Protein AF-A0A068NLX9-F1 (afdb_monomer)

pLDDT: mean 89.83, std 16.65, range [28.5, 98.94]

Radius of gyration: 26.79 Å; Cα contacts (8 Å, |Δi|>4): 550; chains: 1; bounding box: 100×45×89 Å

InterPro domains:
  IPR007391 Vancomycin resistance VanW [PF04294] (43-170)
  IPR052913 Glycopeptide antibiotic resistance protein [PTHR35788] (27-233)

Structure (mmCIF, N/CA/C/O backbone):
data_AF-A0A068NLX9-F1
#
_entry.id   AF-A0A068NLX9-F1
#
loop_
_atom_site.group_PDB
_atom_site.id
_atom_site.type_symbol
_atom_site.label_atom_id
_atom_site.label_alt_id
_atom_site.label_comp_id
_atom_site.label_asym_id
_atom_site.label_entity_id
_atom_site.label_seq_id
_atom_site.pdbx_PDB_ins_code
_atom_site.Cartn_x
_atom_site.Cartn_y
_atom_site.Cartn_z
_atom_site.occupancy
_atom_site.B_iso_or_equiv
_atom_site.auth_seq_id
_atom_site.auth_comp_id
_atom_site.auth_asym_id
_atom_site.auth_atom_id
_atom_site.pdbx_PDB_model_num
ATOM 1 N N . MET A 1 1 ? -71.057 26.278 57.361 1.00 37.16 1 MET A N 1
ATOM 2 C CA . MET A 1 1 ? -70.161 25.254 56.776 1.00 37.16 1 MET A CA 1
ATOM 3 C C . MET A 1 1 ? -70.442 25.156 55.283 1.00 37.16 1 MET A C 1
ATOM 5 O O . MET A 1 1 ? -71.610 25.040 54.942 1.00 37.16 1 MET A O 1
ATOM 9 N N . ARG A 1 2 ? -69.374 25.124 54.465 1.00 34.31 2 ARG A N 1
ATOM 10 C CA . ARG A 1 2 ? -69.321 24.900 52.998 1.00 34.31 2 ARG A CA 1
ATOM 11 C C . ARG A 1 2 ? -69.749 26.084 52.117 1.00 34.31 2 ARG A C 1
ATOM 13 O O . ARG A 1 2 ? -70.753 26.710 52.401 1.00 34.31 2 ARG A O 1
ATOM 20 N N . ALA A 1 3 ? -69.097 26.400 51.002 1.00 33.44 3 ALA A N 1
ATOM 21 C CA . ALA A 1 3 ? -67.754 26.134 50.475 1.00 33.44 3 ALA A CA 1
ATOM 22 C C . ALA A 1 3 ? -67.574 27.094 49.278 1.00 33.44 3 ALA A C 1
ATOM 24 O O . ALA A 1 3 ? -68.547 27.432 48.606 1.00 33.44 3 ALA A O 1
ATOM 25 N N . TRP A 1 4 ? -66.345 27.542 49.053 1.00 28.50 4 TRP A N 1
ATOM 26 C CA . TRP A 1 4 ? -65.932 28.511 48.039 1.00 28.50 4 TRP A CA 1
ATOM 27 C C . TRP A 1 4 ? -65.369 27.812 46.785 1.00 28.50 4 TRP A C 1
ATOM 29 O O . TRP A 1 4 ? -64.627 26.845 46.910 1.00 28.50 4 TRP A O 1
ATOM 39 N N . SER A 1 5 ? -65.670 28.415 45.630 1.00 34.69 5 SER A N 1
ATOM 40 C CA . SER A 1 5 ? -64.750 28.772 44.534 1.00 34.69 5 SER A CA 1
ATOM 41 C C . SER A 1 5 ? -64.192 27.760 43.514 1.00 34.69 5 SER A C 1
ATOM 43 O O . SER A 1 5 ? -63.615 26.730 43.836 1.00 34.69 5 SER A O 1
ATOM 45 N N . ALA A 1 6 ? -64.203 28.288 42.280 1.00 36.91 6 ALA A N 1
ATOM 46 C CA . ALA A 1 6 ? -63.152 28.293 41.256 1.00 36.91 6 ALA A CA 1
ATOM 47 C C . ALA A 1 6 ? -63.188 27.243 40.129 1.00 36.91 6 ALA A C 1
ATOM 49 O O . ALA A 1 6 ? -62.911 26.059 40.289 1.00 36.91 6 ALA A O 1
ATOM 50 N N . VAL A 1 7 ? -63.452 27.792 38.940 1.00 39.91 7 VAL A N 1
ATOM 51 C CA . VAL A 1 7 ? -63.219 27.253 37.599 1.00 39.91 7 VAL A CA 1
ATOM 52 C C . VAL A 1 7 ? -61.723 26.987 37.404 1.00 39.91 7 VAL A C 1
ATOM 54 O O . VAL A 1 7 ? -60.912 27.888 37.615 1.00 39.91 7 VAL A O 1
ATOM 57 N N . PHE A 1 8 ? -61.360 25.782 36.958 1.00 37.28 8 PHE A N 1
ATOM 58 C CA . PHE A 1 8 ? -60.000 25.452 36.525 1.00 37.28 8 PHE A CA 1
ATOM 59 C C . PHE A 1 8 ? -59.919 25.365 35.000 1.00 37.28 8 PHE A C 1
ATOM 61 O O . PHE A 1 8 ? -60.665 24.630 34.355 1.00 37.28 8 PHE A O 1
ATOM 68 N N . ALA A 1 9 ? -58.984 26.136 34.449 1.00 36.03 9 ALA A N 1
ATOM 69 C CA . ALA A 1 9 ? -58.575 26.120 33.057 1.00 36.03 9 ALA A CA 1
ATOM 70 C C . ALA A 1 9 ? -57.808 24.828 32.724 1.00 36.03 9 ALA A C 1
ATOM 72 O O . ALA A 1 9 ? -56.887 24.438 33.442 1.00 36.03 9 ALA A O 1
ATOM 73 N N . MET A 1 10 ? -58.155 24.196 31.602 1.00 34.84 10 MET A N 1
ATOM 74 C CA . MET A 1 10 ? -57.366 23.128 30.987 1.00 34.84 10 MET A CA 1
ATOM 75 C C . MET A 1 10 ? -56.320 23.758 30.058 1.00 34.84 10 MET A C 1
ATOM 77 O O . MET A 1 10 ? -56.644 24.219 28.967 1.00 34.84 10 MET A O 1
AT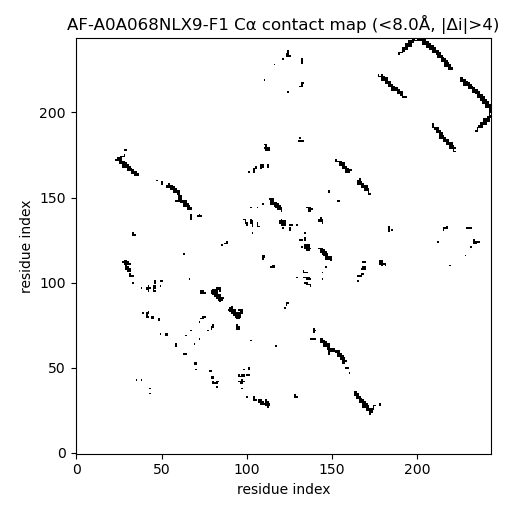OM 81 N N . LEU A 1 11 ? -55.060 23.772 30.492 1.00 36.12 11 LEU A N 1
ATOM 82 C CA . LEU A 1 11 ? -53.895 24.023 29.642 1.00 36.12 11 LEU A CA 1
ATOM 83 C C . LEU A 1 11 ? -53.212 22.680 29.376 1.00 36.12 11 LEU A C 1
ATOM 85 O O . LEU A 1 11 ? -52.588 22.099 30.261 1.00 36.12 11 LEU A O 1
ATOM 89 N N . ALA A 1 12 ? -53.353 22.178 28.151 1.00 39.62 12 ALA A N 1
ATOM 90 C CA . ALA A 1 12 ? -52.576 21.050 27.661 1.00 39.62 12 ALA A CA 1
ATOM 91 C C . ALA A 1 12 ? -51.158 21.534 27.322 1.00 39.62 12 ALA A C 1
ATOM 93 O O . ALA A 1 12 ? -50.962 22.272 26.358 1.00 39.62 12 ALA A O 1
ATOM 94 N N . VAL A 1 13 ? -50.164 21.118 28.109 1.00 39.50 13 VAL A N 1
ATOM 95 C CA . VAL A 1 13 ? -48.748 21.280 27.758 1.00 39.50 13 VAL A CA 1
ATOM 96 C C . VAL A 1 13 ? -48.305 20.013 27.033 1.00 39.50 13 VAL A C 1
ATOM 98 O O . VAL A 1 13 ? -48.070 18.974 27.648 1.00 39.50 13 VAL A O 1
ATOM 101 N N . ALA A 1 14 ? -48.210 20.092 25.707 1.00 43.22 14 ALA A N 1
ATOM 102 C CA . ALA A 1 14 ? -47.577 19.067 24.890 1.00 43.22 14 ALA A CA 1
ATOM 103 C C . ALA A 1 14 ? -46.052 19.145 25.079 1.00 43.22 14 ALA A C 1
ATOM 105 O O . ALA A 1 14 ? -45.369 19.956 24.456 1.00 43.22 14 ALA A O 1
ATOM 106 N N . GLY A 1 15 ? -45.512 18.305 25.962 1.00 40.50 15 GLY A N 1
ATOM 107 C CA . GLY A 1 15 ? -44.073 18.095 26.125 1.00 40.50 15 GLY A CA 1
ATOM 108 C C . GLY A 1 15 ? -43.497 17.248 24.989 1.00 40.50 15 GLY A C 1
ATOM 109 O O . GLY A 1 15 ? -43.176 16.082 25.185 1.00 40.50 15 GLY A O 1
ATOM 110 N N . GLY A 1 16 ? -43.385 17.822 23.791 1.00 41.78 16 GLY A N 1
ATOM 111 C CA . GLY A 1 16 ? -42.681 17.224 22.655 1.00 41.78 16 GLY A CA 1
ATOM 112 C C . GLY A 1 16 ? -41.177 17.474 22.749 1.00 41.78 16 GLY A C 1
ATOM 113 O O . GLY A 1 16 ? -40.648 18.342 22.062 1.00 41.78 16 GLY A O 1
ATOM 114 N N . GLY A 1 17 ? -40.482 16.737 23.615 1.00 38.59 17 GLY A N 1
ATOM 115 C CA . GLY A 1 17 ? -39.022 16.720 23.630 1.00 38.59 17 GLY A CA 1
ATOM 116 C C . GLY A 1 17 ? -38.496 15.956 22.417 1.00 38.59 17 GLY A C 1
ATOM 117 O O . GLY A 1 17 ? -38.408 14.732 22.453 1.00 38.59 17 GLY A O 1
ATOM 118 N N . LEU A 1 18 ? -38.146 16.663 21.341 1.00 46.84 18 LEU A N 1
ATOM 119 C CA . LEU A 1 18 ? -37.299 16.113 20.285 1.00 46.84 18 LEU A CA 1
ATOM 120 C C . LEU A 1 18 ? -35.955 15.749 20.921 1.00 46.84 18 LEU A C 1
ATOM 122 O O . LEU A 1 18 ? -35.154 16.625 21.245 1.00 46.84 18 LEU A O 1
ATOM 126 N N . ALA A 1 19 ? -35.719 14.454 21.127 1.00 48.34 19 ALA A N 1
ATOM 127 C CA . ALA A 1 19 ? -34.393 13.947 21.426 1.00 48.34 19 ALA A CA 1
ATOM 128 C C . ALA A 1 19 ? -33.494 14.292 20.233 1.00 48.34 19 ALA A C 1
ATOM 130 O O . ALA A 1 19 ? -33.519 13.630 19.197 1.00 48.34 19 ALA A O 1
ATOM 131 N N . ILE A 1 20 ? -32.727 15.373 20.362 1.00 52.44 20 ILE A N 1
ATOM 132 C CA . ILE A 1 20 ? -31.626 15.671 19.457 1.00 52.44 20 ILE A CA 1
ATOM 133 C C . ILE A 1 20 ? -30.589 14.586 19.738 1.00 52.44 20 ILE A C 1
ATOM 135 O O . ILE A 1 20 ? -29.789 14.701 20.666 1.00 52.44 20 ILE A O 1
ATOM 139 N N . CYS A 1 21 ? -30.639 13.487 18.985 1.00 51.25 21 CYS A N 1
ATOM 140 C CA . CYS A 1 21 ? -29.542 12.535 18.936 1.00 51.25 21 CYS A CA 1
ATOM 141 C C . CYS A 1 21 ? -28.327 13.300 18.412 1.00 51.25 21 CYS A C 1
ATOM 143 O O . CYS A 1 21 ? -28.203 13.538 17.211 1.00 51.25 21 CYS A O 1
ATOM 145 N N . ALA A 1 22 ? -27.464 13.751 19.323 1.00 55.31 22 ALA A N 1
ATOM 146 C CA . ALA A 1 22 ? -26.188 14.336 18.965 1.00 55.31 22 ALA A CA 1
ATOM 147 C C . ALA A 1 22 ? -25.449 13.314 18.097 1.00 55.31 22 ALA A C 1
ATOM 149 O O . ALA A 1 22 ? -25.141 12.215 18.559 1.00 55.31 22 ALA A O 1
ATOM 150 N N . VAL A 1 23 ? -25.218 13.655 16.827 1.00 56.91 23 VAL A N 1
ATOM 151 C CA . VAL A 1 23 ? -24.409 12.822 15.938 1.00 56.91 23 VAL A CA 1
ATOM 152 C C . VAL A 1 23 ? -23.037 12.706 16.606 1.00 56.91 23 VAL A C 1
ATOM 154 O O . VAL A 1 23 ? -22.409 13.744 16.849 1.00 56.91 23 VAL A O 1
ATOM 157 N N . PRO A 1 24 ? -22.582 11.499 16.987 1.00 59.19 24 PRO A N 1
ATOM 158 C CA . PRO A 1 24 ? -21.299 11.359 17.652 1.00 59.19 24 PRO A CA 1
ATOM 159 C C . PRO A 1 24 ? -20.214 11.929 16.740 1.00 59.19 24 PRO A C 1
ATOM 161 O O . PRO A 1 24 ? -20.179 11.659 15.539 1.00 59.19 24 PRO A O 1
ATOM 164 N N . ARG A 1 25 ? -19.351 12.773 17.310 1.00 75.25 25 ARG A N 1
ATOM 165 C CA . ARG A 1 25 ? -18.267 13.420 16.574 1.00 75.25 25 ARG A CA 1
ATOM 166 C C . ARG A 1 25 ? -17.272 12.351 16.129 1.00 75.25 25 ARG A C 1
ATOM 168 O O . ARG A 1 25 ? -16.470 11.880 16.926 1.00 75.25 25 ARG A O 1
ATOM 175 N N . GLU A 1 26 ? -17.331 11.982 14.858 1.00 88.00 26 GLU A N 1
ATOM 176 C CA . GLU A 1 26 ? -16.376 11.057 14.260 1.00 88.00 26 GLU A CA 1
ATOM 177 C C . GLU A 1 26 ? -14.950 11.636 14.275 1.00 88.00 26 GLU A C 1
ATOM 179 O O . GLU A 1 26 ? -14.728 12.836 14.081 1.00 88.00 26 GLU A O 1
ATOM 184 N N . ALA A 1 27 ? -13.966 10.766 14.489 1.00 93.56 27 ALA A N 1
ATOM 185 C CA . ALA A 1 27 ? -12.551 11.096 14.527 1.00 93.56 27 ALA A CA 1
ATOM 186 C C . ALA A 1 27 ? -11.750 10.208 13.570 1.00 93.56 27 ALA A C 1
ATOM 188 O O . ALA A 1 27 ? -11.947 8.996 13.493 1.00 93.56 27 ALA A O 1
ATOM 189 N N . THR A 1 28 ? -10.785 10.810 12.874 1.00 96.06 28 THR A N 1
ATOM 190 C CA . THR A 1 28 ? -9.817 10.066 12.061 1.00 96.06 28 THR A CA 1
ATOM 191 C C . THR A 1 28 ? -8.755 9.434 12.962 1.00 96.06 28 THR A C 1
ATOM 193 O O . THR A 1 28 ? -7.979 10.148 13.616 1.00 96.06 28 THR A O 1
ATOM 196 N N . LEU A 1 29 ? -8.678 8.103 12.949 1.00 96.88 29 LEU A N 1
ATOM 197 C CA . LEU A 1 29 ? -7.634 7.329 13.621 1.00 96.88 29 LEU A CA 1
ATOM 198 C C . LEU A 1 29 ? -6.295 7.475 12.891 1.00 96.88 29 LEU A C 1
ATOM 200 O O . LEU A 1 29 ? -5.295 7.845 13.500 1.00 96.88 29 LEU A O 1
ATOM 204 N N . GLY A 1 30 ? -6.308 7.277 11.573 1.00 97.00 30 GLY A N 1
ATOM 205 C CA . GLY A 1 30 ? -5.149 7.407 10.696 1.00 97.00 30 GLY A CA 1
ATOM 206 C C . GLY A 1 30 ? -5.573 7.580 9.243 1.00 97.00 30 GLY A C 1
ATOM 207 O O . GLY A 1 30 ? -6.661 7.154 8.851 1.00 97.00 30 GLY A O 1
ATOM 208 N N . ALA A 1 31 ? -4.727 8.234 8.453 1.00 97.81 31 ALA A N 1
ATOM 209 C CA . ALA A 1 31 ? -4.968 8.497 7.041 1.00 97.81 31 ALA A CA 1
ATOM 210 C C . ALA A 1 31 ? -3.663 8.419 6.252 1.00 97.81 31 ALA A C 1
ATOM 212 O O . ALA A 1 31 ? -2.593 8.713 6.785 1.00 97.81 31 ALA A O 1
ATOM 213 N N . TYR A 1 32 ? -3.750 8.040 4.982 1.00 98.56 32 TYR A N 1
ATOM 214 C CA . TYR A 1 32 ? -2.603 8.020 4.085 1.00 98.56 32 TYR A CA 1
ATOM 215 C C . TYR A 1 32 ? -3.004 8.361 2.653 1.00 98.56 32 TYR A C 1
ATOM 217 O O . TYR A 1 32 ? -4.135 8.108 2.238 1.00 98.56 32 TYR A O 1
ATOM 225 N N . SER A 1 33 ? -2.056 8.925 1.905 1.00 98.38 33 SER A N 1
ATOM 226 C CA . SER A 1 33 ? -2.238 9.349 0.519 1.00 98.38 33 SER A CA 1
ATOM 227 C C . SER A 1 33 ? -1.095 8.832 -0.346 1.00 98.38 33 SER A C 1
ATOM 229 O O . SER A 1 33 ? 0.065 8.883 0.066 1.00 98.38 33 SER A O 1
ATOM 231 N N . THR A 1 34 ? -1.403 8.357 -1.552 1.00 98.31 34 THR A N 1
ATOM 232 C CA . THR A 1 34 ? -0.397 8.063 -2.583 1.00 98.31 34 THR A CA 1
ATOM 233 C C . THR A 1 34 ? -0.687 8.827 -3.871 1.00 98.31 34 THR A C 1
ATOM 235 O O . THR A 1 34 ? -1.837 9.098 -4.222 1.00 98.31 34 THR A O 1
ATOM 238 N N . SER A 1 35 ? 0.375 9.176 -4.603 1.00 97.56 35 SER A N 1
ATOM 239 C CA . SER A 1 35 ? 0.250 9.866 -5.888 1.00 97.56 35 SER A CA 1
ATOM 240 C C . SER A 1 35 ? -0.078 8.894 -7.020 1.00 97.56 35 SER A C 1
ATOM 242 O O . SER A 1 35 ? 0.601 7.888 -7.225 1.00 97.56 35 SER A O 1
ATOM 244 N N . LEU A 1 36 ? -1.094 9.239 -7.800 1.00 96.81 36 LEU A N 1
ATOM 245 C CA . LEU A 1 36 ? -1.474 8.606 -9.055 1.00 96.81 36 LEU A CA 1
ATOM 246 C C . LEU A 1 36 ? -0.938 9.365 -10.281 1.00 96.81 36 LEU A C 1
ATOM 248 O O . LEU A 1 36 ? -1.313 9.009 -11.393 1.00 96.81 36 LEU A O 1
ATOM 252 N N . ALA A 1 37 ? -0.103 10.403 -10.116 1.00 95.12 37 ALA A N 1
ATOM 253 C CA . ALA A 1 37 ? 0.362 11.269 -11.212 1.00 95.12 37 ALA A CA 1
ATOM 254 C C . ALA A 1 37 ? 0.882 10.461 -12.417 1.00 95.12 37 ALA A C 1
ATOM 256 O O . ALA A 1 37 ? 0.323 10.569 -13.505 1.00 95.12 37 ALA A O 1
ATOM 257 N N . GLU A 1 38 ? 1.808 9.536 -12.156 1.00 92.19 38 GLU A N 1
ATOM 258 C CA . GLU A 1 38 ? 2.459 8.652 -13.136 1.00 92.19 38 GLU A CA 1
ATOM 259 C C . GLU A 1 38 ? 1.642 7.394 -13.493 1.00 92.19 38 GLU A C 1
ATOM 261 O O . GLU A 1 38 ? 2.199 6.365 -13.880 1.00 92.19 38 GLU A O 1
ATOM 266 N N . ARG A 1 39 ? 0.327 7.392 -13.248 1.00 94.56 39 ARG A N 1
ATOM 267 C CA . ARG A 1 39 ? -0.547 6.244 -13.531 1.00 94.56 39 ARG A CA 1
ATOM 268 C C . ARG A 1 39 ? -1.338 6.471 -14.807 1.00 94.56 39 ARG A C 1
ATOM 270 O O . ARG A 1 39 ? -1.925 7.539 -14.990 1.00 94.56 39 ARG A O 1
ATOM 277 N N . SER A 1 40 ? -1.418 5.431 -15.635 1.00 95.75 40 SER A N 1
ATOM 278 C CA . SER A 1 40 ? -2.256 5.434 -16.835 1.00 95.75 40 SER A CA 1
ATOM 279 C C . SER A 1 40 ? -3.743 5.550 -16.488 1.00 95.75 40 SER A C 1
ATOM 281 O O . SER A 1 40 ? -4.168 5.255 -15.367 1.00 95.75 40 SER A O 1
ATOM 283 N N .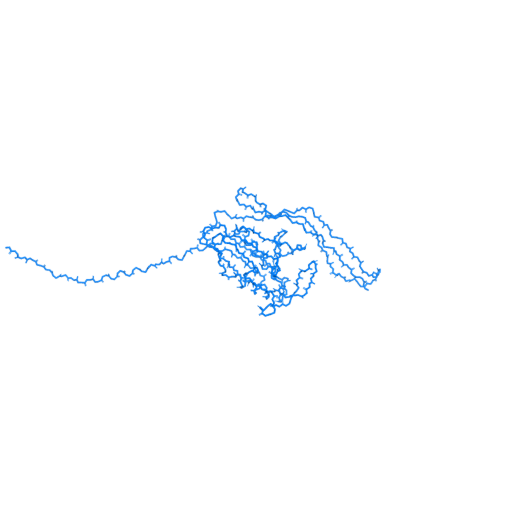 THR A 1 41 ? -4.567 5.915 -17.471 1.00 96.75 41 THR A N 1
ATOM 284 C CA . THR A 1 41 ? -6.028 5.980 -17.311 1.00 96.75 41 THR A CA 1
ATOM 285 C C . THR A 1 41 ? -6.613 4.653 -16.826 1.00 96.75 41 THR A C 1
ATOM 287 O O . THR A 1 41 ? -7.465 4.649 -15.939 1.00 96.75 41 THR A O 1
ATOM 290 N N . SER A 1 42 ? -6.129 3.517 -17.342 1.00 97.81 42 SER A N 1
ATOM 291 C CA . SER A 1 42 ? -6.566 2.191 -16.885 1.00 97.81 42 SER A CA 1
ATOM 292 C C . SER A 1 42 ? -6.147 1.907 -15.442 1.00 97.81 42 SER A C 1
ATOM 294 O O . SER A 1 42 ? -6.957 1.395 -14.674 1.00 97.81 42 SER A O 1
ATOM 296 N N . GLN A 1 43 ? -4.932 2.295 -15.034 1.00 97.12 43 GLN A N 1
ATOM 297 C CA . GLN A 1 43 ? -4.485 2.123 -13.647 1.00 97.12 43 GLN A CA 1
ATOM 298 C C . GLN A 1 43 ? -5.309 2.957 -12.667 1.00 97.12 43 GLN A C 1
ATOM 300 O O . GLN A 1 43 ? -5.691 2.465 -11.607 1.00 97.12 43 GLN A O 1
ATOM 305 N N . ARG A 1 44 ? -5.622 4.203 -13.031 1.00 97.69 44 ARG A N 1
ATOM 306 C CA . ARG A 1 44 ? -6.475 5.089 -12.227 1.00 97.69 44 ARG A CA 1
ATOM 307 C C . ARG A 1 44 ? -7.904 4.562 -12.126 1.00 97.69 44 ARG A C 1
ATOM 309 O O . ARG A 1 44 ? -8.454 4.542 -11.031 1.00 97.69 44 ARG A O 1
ATOM 316 N N . HIS A 1 45 ? -8.472 4.081 -13.235 1.00 98.12 45 HIS A N 1
ATOM 317 C CA . HIS A 1 45 ? -9.788 3.430 -13.258 1.00 98.12 45 HIS A CA 1
ATOM 318 C C . HIS A 1 45 ? -9.835 2.224 -12.313 1.00 98.12 45 HIS A C 1
ATOM 320 O O . HIS A 1 45 ? -10.725 2.126 -11.475 1.00 98.12 45 HIS A O 1
ATOM 326 N N . ASN A 1 46 ? -8.841 1.338 -12.399 1.00 98.38 46 ASN A N 1
ATOM 327 C CA . ASN A 1 46 ? -8.756 0.154 -11.544 1.00 98.38 46 ASN A CA 1
ATOM 328 C C . ASN A 1 46 ? -8.586 0.517 -10.064 1.00 98.38 46 ASN A C 1
ATOM 330 O O . ASN A 1 46 ? -9.227 -0.090 -9.208 1.00 98.38 46 ASN A O 1
ATOM 334 N N . ALA A 1 47 ? -7.757 1.521 -9.761 1.00 98.12 47 ALA A N 1
ATOM 335 C CA . ALA A 1 47 ? -7.570 2.008 -8.400 1.00 98.12 47 ALA A CA 1
ATOM 336 C C . ALA A 1 47 ? -8.877 2.589 -7.830 1.00 98.12 47 ALA A C 1
ATOM 338 O O . ALA A 1 47 ? -9.288 2.193 -6.740 1.00 98.12 47 ALA A O 1
ATOM 339 N N . GLN A 1 48 ? -9.585 3.425 -8.601 1.00 98.38 48 GLN A N 1
ATOM 340 C CA . GLN A 1 48 ? -10.902 3.964 -8.238 1.00 98.38 48 GLN A CA 1
ATOM 341 C C . GLN A 1 48 ? -11.920 2.851 -7.975 1.00 98.38 48 GLN A C 1
ATOM 343 O O . GLN A 1 48 ? -12.651 2.907 -6.988 1.00 98.38 48 GLN A O 1
ATOM 348 N N . LEU A 1 49 ? -11.956 1.831 -8.836 1.00 98.44 49 LEU A N 1
ATOM 349 C CA . LEU A 1 49 ? -12.866 0.701 -8.689 1.00 98.44 49 LEU A CA 1
ATOM 350 C C . LEU A 1 49 ? -12.551 -0.122 -7.436 1.00 98.44 49 LEU A C 1
ATOM 352 O O . LEU A 1 49 ? -13.453 -0.421 -6.666 1.00 98.44 49 LEU A O 1
ATOM 356 N N . SER A 1 50 ? -11.281 -0.446 -7.173 1.00 98.44 50 SER A N 1
ATOM 357 C CA . SER A 1 50 ? -10.922 -1.124 -5.919 1.00 98.44 50 SER A CA 1
ATOM 358 C C . SER A 1 50 ? -11.222 -0.268 -4.689 1.00 98.44 50 SER A C 1
ATOM 360 O O . SER A 1 50 ? -11.680 -0.797 -3.683 1.00 98.44 50 SER A O 1
ATOM 362 N N . LEU A 1 51 ? -11.016 1.051 -4.767 1.00 98.69 51 LEU A N 1
ATOM 363 C CA . LEU A 1 51 ? -11.302 1.965 -3.669 1.00 98.69 51 LEU A CA 1
ATOM 364 C C . LEU A 1 51 ? -12.800 1.996 -3.359 1.00 98.69 51 LEU A C 1
ATOM 366 O O . LEU A 1 51 ? -13.170 1.913 -2.192 1.00 98.69 51 LEU A O 1
ATOM 370 N N . SER A 1 52 ? -13.666 2.056 -4.375 1.00 98.44 52 SER A N 1
ATOM 371 C CA . SER A 1 52 ? -15.118 2.082 -4.159 1.00 98.44 52 SER A CA 1
ATOM 372 C C . SER A 1 52 ? -15.638 0.814 -3.479 1.00 98.44 52 SER A C 1
ATOM 374 O O . SER A 1 52 ? -16.616 0.882 -2.741 1.00 98.44 52 SER A O 1
ATOM 376 N N . ARG A 1 53 ? -14.958 -0.329 -3.656 1.00 98.31 53 ARG A N 1
ATOM 377 C CA . ARG A 1 53 ? -15.255 -1.558 -2.906 1.00 98.31 53 ARG A CA 1
ATOM 378 C C . ARG A 1 53 ? -14.824 -1.477 -1.440 1.00 98.31 53 ARG A C 1
ATOM 380 O O . ARG A 1 53 ? -15.400 -2.176 -0.620 1.00 98.31 53 ARG A O 1
ATOM 387 N N . LEU A 1 54 ? -13.846 -0.648 -1.081 1.00 98.56 54 LEU A N 1
ATOM 388 C CA . LEU A 1 54 ? -13.382 -0.490 0.305 1.00 98.56 54 LEU A CA 1
ATOM 389 C C . LEU A 1 54 ? -14.208 0.528 1.094 1.00 98.56 54 LEU A C 1
ATOM 391 O O . LEU A 1 54 ? -14.470 0.313 2.275 1.00 98.56 54 LEU A O 1
ATOM 395 N N . VAL A 1 55 ? -14.592 1.635 0.455 1.00 98.19 55 VAL A N 1
ATOM 396 C CA . VAL A 1 55 ? -15.288 2.751 1.109 1.00 98.19 55 VAL A CA 1
ATOM 397 C C . VAL A 1 55 ? -16.588 2.278 1.762 1.00 98.19 55 VAL A C 1
ATOM 399 O O . VAL A 1 55 ? -17.352 1.501 1.189 1.00 98.19 55 VAL A O 1
ATOM 402 N N . GLY A 1 56 ? -16.819 2.735 2.992 1.00 97.75 56 GLY A N 1
ATOM 403 C CA . GLY A 1 56 ? -17.987 2.382 3.796 1.00 97.75 56 GLY A CA 1
ATOM 404 C C . GLY A 1 56 ? -17.884 1.026 4.492 1.00 97.75 56 GLY A C 1
ATOM 405 O O . GLY A 1 56 ? -18.798 0.667 5.223 1.00 97.75 56 GLY A O 1
ATOM 406 N N . ALA A 1 57 ? -16.795 0.272 4.305 1.00 98.19 57 ALA A N 1
ATOM 407 C CA . ALA A 1 57 ? -16.585 -0.956 5.059 1.00 98.19 57 ALA A CA 1
ATOM 408 C C . ALA A 1 57 ? -16.428 -0.647 6.552 1.00 98.19 57 ALA A C 1
ATOM 410 O O . ALA A 1 57 ? -15.558 0.136 6.935 1.00 98.19 57 ALA A O 1
ATOM 411 N N . GLU A 1 58 ? -17.236 -1.299 7.380 1.00 97.75 58 GLU A N 1
ATOM 412 C CA . GLU A 1 58 ? -17.082 -1.300 8.831 1.00 97.75 58 GLU A CA 1
ATOM 413 C C . GLU A 1 58 ? -16.334 -2.553 9.275 1.00 97.75 58 GLU A C 1
ATOM 415 O O . GLU A 1 58 ? -16.592 -3.660 8.802 1.00 97.75 58 GLU A O 1
ATOM 420 N N . ILE A 1 59 ? -15.393 -2.371 10.194 1.00 98.56 59 ILE A N 1
ATOM 421 C CA . ILE A 1 59 ? -14.605 -3.442 10.788 1.00 98.56 59 ILE A CA 1
ATOM 422 C C . ILE A 1 59 ? -15.030 -3.543 12.252 1.00 98.56 59 ILE A C 1
ATOM 424 O O . ILE A 1 59 ? -14.654 -2.674 13.048 1.00 98.56 59 ILE A O 1
ATOM 428 N N . PRO A 1 60 ? -15.806 -4.573 12.630 1.00 98.38 60 PRO A N 1
ATOM 429 C CA . PRO A 1 60 ? -16.219 -4.772 14.012 1.00 98.38 60 PRO A CA 1
ATOM 430 C C . PRO A 1 60 ? -15.030 -4.905 14.967 1.00 98.38 60 PRO A C 1
ATOM 432 O O . PRO A 1 60 ? -13.913 -5.241 14.565 1.00 98.38 60 PRO A O 1
ATOM 435 N N . THR A 1 61 ? -15.278 -4.668 16.251 1.00 97.94 61 THR A N 1
ATOM 436 C CA . THR A 1 61 ? -14.298 -4.884 17.323 1.00 97.94 61 THR A CA 1
ATOM 437 C C . THR A 1 61 ? -13.707 -6.288 17.263 1.00 97.94 61 THR A C 1
ATOM 439 O O . THR A 1 61 ? -14.435 -7.276 17.214 1.00 97.94 61 THR A O 1
ATOM 442 N N . GLY A 1 62 ? -12.376 -6.380 17.248 1.00 98.12 62 GLY A N 1
ATOM 443 C CA . GLY A 1 62 ? -11.653 -7.651 17.209 1.00 98.12 62 GLY A CA 1
ATOM 444 C C . GLY A 1 62 ? -11.707 -8.393 15.868 1.00 98.12 62 GLY A C 1
ATOM 445 O O . GLY A 1 62 ? -11.025 -9.407 15.725 1.00 98.12 62 GLY A O 1
ATOM 446 N N . ALA A 1 63 ? -12.458 -7.906 14.874 1.00 98.69 63 ALA A N 1
ATOM 447 C CA . ALA A 1 63 ? -12.591 -8.562 13.578 1.00 98.69 63 ALA A CA 1
ATOM 448 C C . ALA A 1 63 ? -11.398 -8.279 12.658 1.00 98.69 63 ALA A C 1
ATOM 450 O O . ALA A 1 63 ? -10.821 -7.186 12.656 1.00 98.69 63 ALA A O 1
ATOM 451 N N . THR A 1 64 ? -11.047 -9.275 11.844 1.00 98.69 64 THR A N 1
ATOM 452 C CA . THR A 1 64 ? -10.012 -9.162 10.812 1.00 98.69 64 THR A CA 1
ATOM 453 C C . THR A 1 64 ? -10.637 -8.775 9.482 1.00 98.69 64 THR A C 1
ATOM 455 O O . THR A 1 64 ? -11.484 -9.488 8.953 1.00 98.69 64 THR A O 1
ATOM 458 N N . PHE A 1 65 ? -10.173 -7.663 8.925 1.00 98.81 65 PHE A N 1
ATOM 459 C CA . PHE A 1 65 ? -10.451 -7.249 7.561 1.00 98.81 65 PHE A CA 1
ATOM 460 C C . PHE A 1 65 ? -9.534 -7.998 6.583 1.00 98.81 65 PHE A C 1
ATOM 462 O O . PHE A 1 65 ? -8.351 -8.188 6.870 1.00 98.81 65 PHE A O 1
ATOM 469 N N . SER A 1 66 ? -10.069 -8.387 5.425 1.00 98.75 66 SER A N 1
ATOM 470 C CA . SER A 1 66 ? -9.323 -8.945 4.292 1.00 98.75 66 SER A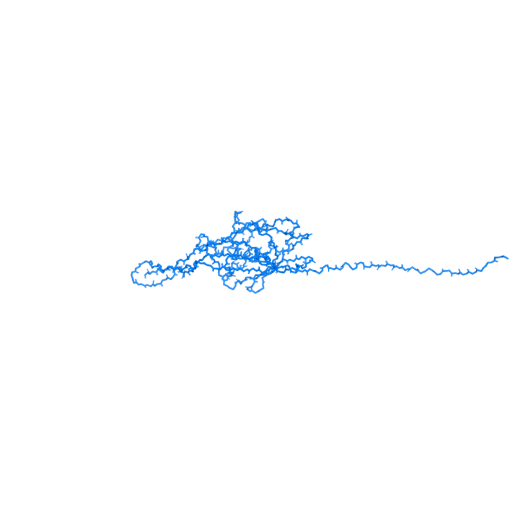 CA 1
ATOM 471 C C . SER A 1 66 ? -9.585 -8.099 3.051 1.00 98.75 66 SER A C 1
ATOM 473 O O . SER A 1 66 ? -10.738 -7.873 2.671 1.00 98.75 66 SER A O 1
ATOM 475 N N . PHE A 1 67 ? -8.511 -7.632 2.412 1.00 98.75 67 PHE A N 1
ATOM 476 C CA . PHE A 1 67 ? -8.612 -6.854 1.183 1.00 98.75 67 PHE A CA 1
ATOM 477 C C . PHE A 1 67 ? -9.224 -7.691 0.060 1.00 98.75 67 PHE A C 1
ATOM 479 O O . PHE A 1 67 ? -10.177 -7.246 -0.577 1.00 98.75 67 PHE A O 1
ATOM 486 N N . ASN A 1 68 ? -8.733 -8.914 -0.150 1.00 97.94 68 ASN A N 1
ATOM 487 C CA . ASN A 1 68 ? -9.223 -9.791 -1.212 1.00 97.94 68 ASN A CA 1
ATOM 488 C C . ASN A 1 68 ? -10.692 -10.183 -1.013 1.00 97.94 68 ASN A C 1
ATOM 490 O O . ASN A 1 68 ? -11.445 -10.172 -1.985 1.00 97.94 68 ASN A O 1
ATOM 494 N N . GLN A 1 69 ? -11.129 -10.468 0.220 1.00 97.56 69 GLN A N 1
ATOM 495 C CA . GLN A 1 69 ? -12.546 -10.749 0.494 1.00 97.56 69 GLN A CA 1
ATOM 496 C C . GLN A 1 69 ? -13.434 -9.533 0.220 1.00 97.56 69 GLN A C 1
ATOM 498 O O . GLN A 1 69 ? -14.549 -9.685 -0.275 1.00 97.56 69 GLN A O 1
ATOM 503 N N . ARG A 1 70 ? -12.953 -8.322 0.528 1.00 97.69 70 ARG A N 1
ATOM 504 C CA . ARG A 1 70 ? -13.735 -7.098 0.326 1.00 97.69 70 ARG A CA 1
ATOM 505 C C . ARG A 1 70 ? -13.787 -6.660 -1.138 1.00 97.69 70 ARG A C 1
ATOM 507 O O . ARG A 1 70 ? -14.831 -6.194 -1.590 1.00 97.69 70 ARG A O 1
ATOM 514 N N . VAL A 1 71 ? -12.668 -6.757 -1.855 1.00 97.69 71 VAL A N 1
ATOM 515 C CA . VAL A 1 71 ? -12.519 -6.241 -3.225 1.00 97.69 71 VAL A CA 1
ATOM 516 C C . VAL A 1 71 ? -12.938 -7.269 -4.279 1.00 97.69 71 VAL A C 1
ATOM 518 O O . VAL A 1 71 ? -13.567 -6.885 -5.264 1.00 97.69 71 VAL A O 1
ATOM 521 N N . GLY A 1 72 ? -12.660 -8.557 -4.062 1.00 96.12 72 GLY A N 1
ATOM 522 C CA . GLY A 1 72 ? -12.964 -9.636 -5.006 1.00 96.12 72 GLY A CA 1
ATOM 523 C C . GLY A 1 72 ? -11.929 -9.799 -6.126 1.00 96.12 72 GLY A C 1
ATOM 524 O O . GLY A 1 72 ? -10.797 -9.322 -6.027 1.00 96.12 72 GLY A O 1
ATOM 525 N N . THR A 1 73 ? -12.315 -10.507 -7.191 1.00 95.44 73 THR A N 1
ATOM 526 C CA . THR A 1 73 ? -11.463 -10.794 -8.356 1.00 95.44 73 THR A CA 1
ATOM 527 C C . THR A 1 73 ? -11.171 -9.545 -9.187 1.00 95.44 73 THR A C 1
ATOM 529 O O . THR A 1 73 ? -12.023 -8.675 -9.372 1.00 95.44 73 THR A O 1
ATOM 532 N N . PHE A 1 74 ? -9.973 -9.478 -9.772 1.00 94.06 74 PHE A N 1
ATOM 533 C CA . PHE A 1 74 ? -9.597 -8.402 -10.693 1.00 94.06 74 PHE A CA 1
ATOM 534 C C . PHE A 1 74 ? -9.825 -8.856 -12.135 1.00 94.06 74 PHE A C 1
ATOM 536 O O . PHE A 1 74 ? -8.891 -9.224 -12.836 1.00 94.06 74 PHE A O 1
ATOM 543 N N . SER A 1 75 ? -11.078 -8.897 -12.5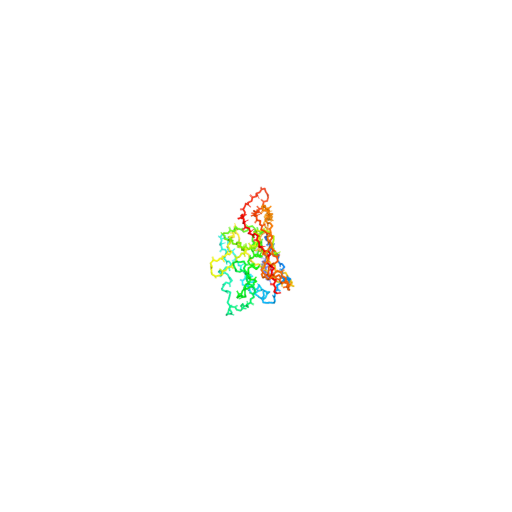75 1.00 94.56 75 SER A N 1
ATOM 544 C CA . SER A 1 75 ? -11.449 -9.442 -13.885 1.00 94.56 75 SER A CA 1
ATOM 545 C C . SER A 1 75 ? -12.297 -8.473 -14.708 1.00 94.56 75 SER A C 1
ATOM 547 O O . SER A 1 75 ? -12.825 -7.475 -14.204 1.00 94.56 75 SER A O 1
ATOM 549 N N . ARG A 1 76 ? -12.406 -8.748 -16.014 1.00 96.06 76 ARG A N 1
ATOM 550 C CA . ARG A 1 76 ? -13.161 -7.910 -16.959 1.00 96.06 76 ARG A CA 1
ATOM 551 C C . ARG A 1 76 ? -14.627 -7.753 -16.551 1.00 96.06 76 ARG A C 1
ATOM 553 O O . ARG A 1 76 ? -15.160 -6.653 -16.638 1.00 96.06 76 ARG A O 1
ATOM 560 N N . ASP A 1 77 ? -15.263 -8.839 -16.122 1.00 96.19 77 ASP A N 1
ATOM 561 C CA . ASP A 1 77 ? -16.659 -8.882 -15.667 1.00 96.19 77 ASP A CA 1
ATOM 562 C C . ASP A 1 77 ? -16.889 -8.046 -14.401 1.00 96.19 77 ASP A C 1
ATOM 564 O O . ASP A 1 77 ? -17.964 -7.480 -14.230 1.00 96.19 77 ASP A O 1
ATOM 568 N N . GLN A 1 78 ? -15.859 -7.870 -13.569 1.00 96.00 78 GLN A N 1
ATOM 569 C CA . GLN A 1 78 ? -15.903 -6.966 -12.418 1.00 96.00 78 GLN A CA 1
ATOM 570 C C . GLN A 1 78 ? -15.676 -5.492 -12.796 1.00 96.00 78 GLN A C 1
ATOM 572 O O . GLN A 1 78 ? -15.769 -4.620 -11.933 1.00 96.00 78 GLN A O 1
ATOM 577 N N . GLY A 1 79 ? -15.402 -5.195 -14.073 1.00 97.06 79 GLY A N 1
ATOM 578 C CA . GLY A 1 79 ? -15.201 -3.842 -14.596 1.00 97.06 79 GLY A CA 1
ATOM 579 C C . GLY A 1 79 ? -13.750 -3.358 -14.576 1.00 97.06 79 GLY A C 1
ATOM 580 O O . GLY A 1 79 ? -13.497 -2.187 -14.883 1.00 97.06 79 GLY A O 1
ATOM 581 N N . TYR A 1 80 ? -12.791 -4.225 -14.235 1.00 97.94 80 TYR A N 1
ATOM 582 C CA . TYR A 1 80 ? -11.369 -3.896 -14.321 1.00 97.94 80 TYR A CA 1
ATOM 583 C C . TYR A 1 80 ? -10.915 -3.792 -15.776 1.00 97.94 80 TYR A C 1
ATOM 585 O O . TYR A 1 80 ? -11.491 -4.393 -16.679 1.00 97.94 80 TYR A O 1
ATOM 593 N N . ARG A 1 81 ? -9.852 -3.022 -16.001 1.00 98.12 81 ARG A N 1
ATOM 594 C CA . ARG A 1 81 ? -9.171 -2.846 -17.288 1.00 98.12 81 ARG A CA 1
ATOM 595 C C . ARG A 1 81 ? -7.786 -3.470 -17.230 1.00 98.12 81 ARG A C 1
ATOM 597 O O . ARG A 1 81 ? -7.176 -3.512 -16.158 1.00 98.12 81 ARG A O 1
ATOM 604 N N . LYS A 1 82 ? -7.270 -3.905 -18.378 1.00 97.25 82 LYS A N 1
ATOM 605 C CA . LYS A 1 82 ? -5.858 -4.271 -18.472 1.00 97.25 82 LYS A CA 1
ATOM 606 C C . LYS A 1 82 ? -4.977 -3.039 -18.306 1.00 97.25 82 LYS A C 1
ATOM 608 O O . LYS A 1 82 ? -5.297 -1.959 -18.821 1.00 97.25 82 LYS A O 1
ATOM 613 N N . ALA A 1 83 ? -3.931 -3.191 -17.510 1.00 95.69 83 ALA A N 1
ATOM 614 C CA . ALA A 1 83 ? -2.888 -2.200 -17.343 1.00 95.69 83 ALA A CA 1
ATOM 615 C C . ALA A 1 83 ? -1.595 -2.873 -16.846 1.00 95.69 83 ALA A C 1
ATOM 617 O O . ALA A 1 83 ? -1.646 -4.006 -16.363 1.00 95.69 83 ALA A O 1
ATOM 618 N N . PRO A 1 84 ? -0.446 -2.170 -16.856 1.00 91.75 84 PRO A N 1
ATOM 619 C CA . PRO A 1 84 ? 0.797 -2.728 -16.339 1.00 91.75 84 PRO A CA 1
ATOM 620 C C . PRO A 1 84 ? 0.687 -3.178 -14.870 1.00 91.75 84 PRO A C 1
ATOM 622 O O . PRO A 1 84 ? 0.355 -2.377 -13.985 1.00 91.75 84 PRO A O 1
ATOM 625 N N . VAL A 1 85 ? 1.017 -4.447 -14.629 1.00 88.69 85 VAL A N 1
ATOM 626 C CA . VAL A 1 85 ? 1.131 -5.143 -13.341 1.00 88.69 85 VAL A CA 1
ATOM 627 C C . VAL A 1 85 ? 2.572 -5.620 -13.175 1.00 88.69 85 VAL A C 1
ATOM 629 O O . VAL A 1 85 ? 3.176 -6.136 -14.112 1.00 88.69 85 VAL A O 1
ATOM 632 N N . SER A 1 86 ? 3.133 -5.461 -11.975 1.00 84.00 86 SER A N 1
ATOM 633 C CA . SER A 1 86 ? 4.439 -6.036 -11.642 1.00 84.00 86 SER A CA 1
ATOM 634 C C . SER A 1 86 ? 4.272 -7.507 -11.265 1.00 84.00 86 SER A C 1
ATOM 636 O O . SER A 1 86 ? 3.745 -7.808 -10.196 1.00 84.00 86 SER A O 1
ATOM 638 N N . TYR A 1 87 ? 4.732 -8.412 -12.125 1.00 82.62 87 TYR A N 1
ATOM 639 C CA . TYR A 1 87 ? 4.730 -9.854 -11.899 1.00 82.62 87 TYR A CA 1
ATOM 640 C C . TYR A 1 87 ? 6.160 -10.385 -11.932 1.00 82.62 87 TYR A C 1
ATOM 642 O O . TYR A 1 87 ? 6.869 -10.235 -12.927 1.00 82.62 87 TYR A O 1
ATOM 650 N N . ASN A 1 88 ? 6.623 -10.959 -10.818 1.00 77.25 88 ASN A N 1
ATOM 651 C CA . ASN A 1 88 ? 7.997 -11.448 -10.658 1.00 77.25 88 ASN A CA 1
ATOM 652 C C . ASN A 1 88 ? 9.081 -10.449 -11.101 1.00 77.25 88 ASN A C 1
ATOM 654 O O . ASN A 1 88 ? 10.177 -10.842 -11.496 1.00 77.25 88 ASN A O 1
ATOM 658 N N . GLY A 1 89 ? 8.808 -9.149 -10.971 1.00 75.12 89 GLY A N 1
ATOM 659 C CA . GLY A 1 89 ? 9.750 -8.091 -11.317 1.00 75.12 89 GLY A CA 1
ATOM 660 C C . GLY A 1 89 ? 9.728 -7.639 -12.778 1.00 75.12 89 GLY A C 1
ATOM 661 O O . GLY A 1 89 ? 10.538 -6.797 -13.156 1.00 75.12 89 GLY A O 1
ATOM 662 N N . GLN A 1 90 ? 8.805 -8.160 -13.584 1.00 78.69 90 GLN A N 1
ATOM 663 C CA . GLN A 1 90 ? 8.521 -7.677 -14.931 1.00 78.69 90 GLN A CA 1
ATOM 664 C C . GLN A 1 90 ? 7.177 -6.953 -14.953 1.00 78.69 90 GLN A C 1
ATOM 666 O O . GLN A 1 90 ? 6.262 -7.312 -14.215 1.00 78.69 90 GLN A O 1
ATOM 671 N N . LEU A 1 91 ? 7.057 -5.935 -15.803 1.00 84.94 91 LEU A N 1
ATOM 672 C CA . LEU A 1 91 ? 5.768 -5.311 -16.076 1.00 84.94 91 LEU A CA 1
ATOM 673 C C . LEU A 1 91 ? 5.083 -6.075 -17.207 1.00 84.94 91 LEU A C 1
ATOM 675 O O . LEU A 1 91 ? 5.579 -6.084 -18.333 1.00 84.94 91 LEU A O 1
ATOM 679 N N . ILE A 1 92 ? 3.950 -6.693 -16.894 1.00 89.12 92 ILE A N 1
ATOM 680 C CA . ILE A 1 92 ? 3.070 -7.354 -17.859 1.00 89.12 92 ILE A CA 1
ATOM 681 C C . ILE A 1 92 ? 1.722 -6.639 -17.884 1.00 89.12 92 ILE A C 1
ATOM 683 O O . ILE A 1 92 ? 1.322 -6.042 -16.888 1.00 89.12 92 ILE A O 1
ATOM 687 N N . ASP A 1 93 ? 1.032 -6.662 -19.020 1.00 93.00 93 ASP A N 1
ATOM 688 C CA . ASP A 1 93 ? -0.307 -6.084 -19.118 1.00 93.00 93 ASP A CA 1
ATOM 689 C C . ASP A 1 93 ? -1.349 -7.109 -18.658 1.00 93.00 93 ASP A C 1
ATOM 691 O O . ASP A 1 93 ? -1.534 -8.144 -19.302 1.00 93.00 93 ASP A O 1
ATOM 695 N N . ASP A 1 94 ? -2.011 -6.831 -17.536 1.00 93.75 94 ASP A N 1
ATOM 696 C CA . ASP A 1 94 ? -2.993 -7.737 -16.941 1.00 93.75 94 ASP A CA 1
ATOM 697 C C . ASP A 1 94 ? -4.130 -6.962 -16.254 1.00 93.75 94 ASP A C 1
ATOM 699 O O . ASP A 1 94 ? -4.067 -5.743 -16.048 1.00 93.75 94 ASP A O 1
ATOM 703 N N . TRP A 1 95 ? -5.222 -7.652 -15.944 1.00 95.44 95 TRP A N 1
ATOM 704 C CA . TRP A 1 95 ? -6.386 -7.066 -15.295 1.00 95.44 95 TRP A CA 1
ATOM 705 C C . TRP A 1 95 ? -6.052 -6.596 -13.877 1.00 95.44 95 TRP A C 1
ATOM 707 O O . TRP A 1 95 ? -5.374 -7.269 -13.108 1.00 95.44 95 TRP A O 1
ATOM 717 N N . GLY A 1 96 ? -6.542 -5.409 -13.517 1.00 93.50 96 GLY A N 1
ATOM 718 C CA . GLY A 1 96 ? -6.349 -4.879 -12.167 1.00 93.50 96 GLY A CA 1
ATOM 719 C C . GLY A 1 96 ? -5.004 -4.196 -11.925 1.00 93.50 96 GLY A C 1
ATOM 720 O O . GLY A 1 96 ? -4.718 -3.823 -10.787 1.00 93.50 96 GLY A O 1
ATOM 721 N N . GLY A 1 97 ? -4.190 -3.938 -12.957 1.00 93.50 97 GLY A N 1
ATOM 722 C CA . GLY A 1 97 ? -3.034 -3.046 -12.811 1.00 93.50 97 GLY A CA 1
ATOM 723 C C . GLY A 1 97 ? -3.452 -1.724 -12.166 1.00 93.50 97 GLY A C 1
ATOM 724 O O . GLY A 1 97 ? -4.345 -1.054 -12.673 1.00 93.50 97 GLY A O 1
ATOM 725 N N . GLY A 1 98 ? -2.857 -1.384 -11.018 1.00 94.00 98 GLY A N 1
ATOM 726 C CA . GLY A 1 98 ? -3.262 -0.262 -10.156 1.00 94.00 98 GLY A CA 1
ATOM 727 C C . GLY A 1 98 ? -3.857 -0.667 -8.798 1.00 94.00 98 GLY A C 1
ATOM 728 O O . GLY A 1 98 ? -3.736 0.100 -7.848 1.00 94.00 98 GLY A O 1
ATOM 729 N N . VAL A 1 99 ? -4.404 -1.881 -8.651 1.00 97.44 99 VAL A N 1
ATOM 730 C CA . VAL A 1 99 ? -5.044 -2.340 -7.398 1.00 97.44 99 VAL A CA 1
ATOM 731 C C . VAL A 1 99 ? -4.056 -2.428 -6.227 1.00 97.44 99 VAL A C 1
ATOM 733 O O . VAL A 1 99 ? -4.390 -2.000 -5.122 1.00 97.44 99 VAL A O 1
ATOM 736 N N . CYS A 1 100 ? -2.811 -2.864 -6.460 1.00 96.69 100 CYS A N 1
ATOM 737 C CA . CYS A 1 100 ? -1.782 -2.908 -5.408 1.00 96.69 100 CYS A CA 1
ATOM 738 C C . CYS A 1 100 ? -1.452 -1.529 -4.804 1.00 96.69 100 CYS A C 1
ATOM 740 O O . CYS A 1 100 ? -0.944 -1.429 -3.686 1.00 96.69 100 CYS A O 1
ATOM 742 N N . GLN A 1 101 ? -1.712 -0.439 -5.532 1.00 97.56 101 GLN A N 1
ATOM 743 C CA . GLN A 1 101 ? -1.527 0.904 -4.986 1.00 97.56 101 GLN A CA 1
ATOM 744 C C . GLN A 1 101 ? -2.645 1.260 -3.995 1.00 97.56 101 GLN A C 1
ATOM 746 O O . GLN A 1 101 ? -2.385 1.911 -2.979 1.00 97.56 101 GLN A O 1
ATOM 751 N N . THR A 1 102 ? -3.866 0.779 -4.235 1.00 98.38 102 THR A N 1
ATOM 752 C CA . THR A 1 102 ? -4.982 0.895 -3.292 1.00 98.38 102 THR A CA 1
ATOM 753 C C . THR A 1 102 ? -4.707 0.100 -2.018 1.00 98.38 102 THR A C 1
ATOM 755 O O . THR A 1 102 ? -4.818 0.665 -0.932 1.00 98.38 102 THR A O 1
ATOM 758 N N . SER A 1 103 ? -4.268 -1.164 -2.120 1.00 98.69 103 SER A N 1
ATOM 759 C CA . SER A 1 103 ? -3.883 -1.968 -0.943 1.00 98.69 103 SER A CA 1
ATOM 760 C C . SER A 1 103 ? -2.713 -1.337 -0.190 1.00 98.69 103 SER A C 1
ATOM 762 O O . SER A 1 103 ? -2.750 -1.247 1.032 1.00 98.69 103 SER A O 1
ATOM 764 N N . THR A 1 104 ? -1.715 -0.803 -0.898 1.00 98.75 104 THR A N 1
ATOM 765 C CA . THR A 1 104 ? -0.602 -0.065 -0.281 1.00 98.75 104 THR A CA 1
ATOM 766 C C . THR A 1 104 ? -1.086 1.173 0.476 1.00 98.75 104 THR A C 1
ATOM 768 O O . THR A 1 104 ? -0.639 1.434 1.593 1.00 98.75 104 THR A O 1
ATOM 771 N N . THR A 1 105 ? -2.018 1.942 -0.089 1.00 98.81 105 THR A N 1
ATOM 772 C CA . THR A 1 105 ? -2.553 3.130 0.593 1.00 98.81 105 THR A CA 1
ATOM 773 C C . THR A 1 105 ? -3.371 2.728 1.822 1.00 98.81 105 THR A C 1
ATOM 775 O O . THR A 1 105 ? -3.195 3.317 2.888 1.00 98.81 105 THR A O 1
ATOM 778 N N . LEU A 1 106 ? -4.188 1.674 1.707 1.00 98.94 106 LEU A N 1
ATOM 779 C CA . LEU A 1 106 ? -4.969 1.124 2.814 1.00 98.94 106 LEU A CA 1
ATOM 780 C C . LEU A 1 106 ? -4.064 0.623 3.944 1.00 98.94 106 LEU A C 1
ATOM 782 O O . LEU A 1 106 ? -4.307 0.951 5.099 1.00 98.94 106 LEU A O 1
ATOM 786 N N . TYR A 1 107 ? -3.007 -0.122 3.615 1.00 98.88 107 TYR A N 1
ATOM 787 C CA . TYR A 1 107 ? -2.029 -0.640 4.573 1.00 98.88 107 TYR A CA 1
ATOM 788 C C . TYR A 1 107 ? -1.407 0.479 5.408 1.00 98.88 107 TYR A C 1
ATOM 790 O O . TYR A 1 107 ? -1.369 0.404 6.634 1.00 98.88 107 TYR A O 1
ATOM 798 N N . ASN A 1 108 ? -0.973 1.557 4.759 1.00 98.88 108 ASN A N 1
ATOM 799 C CA . ASN A 1 108 ? -0.366 2.680 5.460 1.00 98.88 108 ASN A CA 1
ATOM 800 C C . ASN A 1 108 ? -1.362 3.457 6.317 1.00 98.88 108 ASN A C 1
ATOM 802 O O . ASN A 1 108 ? -1.021 3.857 7.430 1.00 98.88 108 ASN A O 1
ATOM 806 N N . ALA A 1 109 ? -2.590 3.640 5.828 1.00 98.75 109 ALA A N 1
ATOM 807 C CA . ALA A 1 109 ? -3.658 4.216 6.631 1.00 98.75 109 ALA A CA 1
ATOM 808 C C . ALA A 1 109 ? -3.968 3.325 7.847 1.00 98.75 109 ALA A C 1
ATOM 810 O O . ALA A 1 109 ? -4.156 3.850 8.938 1.00 98.75 109 ALA A O 1
ATOM 811 N N . ALA A 1 110 ? -3.936 1.996 7.691 1.00 98.69 110 ALA A N 1
ATOM 812 C CA . ALA A 1 110 ? -4.170 1.030 8.762 1.00 98.69 110 ALA A CA 1
ATOM 813 C C . ALA A 1 110 ? -3.049 1.060 9.815 1.00 98.69 110 ALA A C 1
ATOM 815 O O . ALA A 1 110 ? -3.337 1.069 11.011 1.00 98.69 110 ALA A O 1
ATOM 816 N N . LEU A 1 111 ? -1.781 1.149 9.393 1.00 98.31 111 LEU A N 1
ATOM 817 C CA . LEU A 1 111 ? -0.641 1.315 10.300 1.00 98.31 111 LEU A CA 1
ATOM 818 C C . LEU A 1 111 ? -0.768 2.579 11.153 1.00 98.31 111 LEU A C 1
ATOM 820 O O . LEU A 1 111 ? -0.636 2.507 12.377 1.00 98.31 111 LEU A O 1
ATOM 824 N N . LEU A 1 112 ? -1.054 3.712 10.502 1.00 98.25 112 LEU A N 1
ATOM 825 C CA . LEU A 1 112 ? -1.249 5.011 11.153 1.00 98.25 112 LEU A CA 1
ATOM 826 C C . LEU A 1 112 ? -2.524 5.049 12.001 1.00 98.25 112 LEU A C 1
ATOM 828 O O . LEU A 1 112 ? -2.602 5.810 12.956 1.00 98.25 112 LEU A O 1
ATOM 832 N N . ALA A 1 113 ? -3.512 4.214 11.682 1.00 97.69 113 ALA A N 1
ATOM 833 C CA .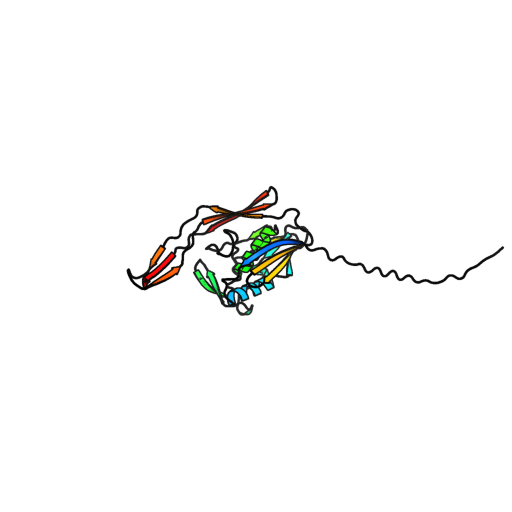 ALA A 1 113 ? -4.723 4.028 12.470 1.00 97.69 113 ALA A CA 1
ATOM 834 C C . ALA A 1 113 ? -4.554 3.014 13.609 1.00 97.69 113 ALA A C 1
ATOM 836 O O . ALA A 1 113 ? -5.545 2.649 14.226 1.00 97.69 113 ALA A O 1
ATOM 837 N N . GLY A 1 114 ? -3.340 2.515 13.867 1.00 97.19 114 GLY A N 1
ATOM 838 C CA . GLY A 1 114 ? -3.080 1.580 14.964 1.00 97.19 114 GLY A CA 1
ATOM 839 C C . GLY A 1 114 ? -3.618 0.162 14.745 1.00 97.19 114 GLY A C 1
ATOM 840 O O . GLY A 1 114 ? -3.585 -0.641 15.675 1.00 97.19 114 GLY A O 1
ATOM 841 N N . MET A 1 115 ? -4.069 -0.191 13.537 1.00 98.00 115 MET A N 1
ATOM 842 C CA . MET A 1 115 ? -4.569 -1.539 13.237 1.00 98.00 115 MET A CA 1
ATOM 843 C C . MET A 1 115 ? -3.469 -2.586 13.403 1.00 98.00 115 MET A C 1
ATOM 845 O O . MET A 1 115 ? -2.300 -2.341 13.096 1.00 98.00 115 MET A O 1
ATOM 849 N N . ARG A 1 116 ? -3.825 -3.788 13.858 1.00 98.00 116 ARG A N 1
ATOM 850 C CA . ARG A 1 116 ? -2.866 -4.893 13.970 1.00 98.00 116 ARG A CA 1
ATOM 851 C C . ARG A 1 116 ? -2.752 -5.607 12.631 1.00 98.00 116 ARG A C 1
ATOM 853 O O . ARG A 1 116 ? -3.708 -6.244 12.203 1.00 98.00 116 ARG A O 1
ATOM 860 N N . ILE A 1 117 ? -1.598 -5.502 11.980 1.00 98.50 117 ILE A N 1
ATOM 861 C CA . ILE A 1 117 ? -1.338 -6.170 10.701 1.00 98.50 117 ILE A CA 1
ATOM 862 C C . ILE A 1 117 ? -1.230 -7.677 10.943 1.00 98.50 117 ILE A C 1
ATOM 864 O O . ILE A 1 117 ? -0.485 -8.114 11.813 1.00 98.50 117 ILE A O 1
ATOM 868 N N . VAL A 1 118 ? -2.021 -8.449 10.203 1.00 98.44 118 VAL A N 1
ATOM 869 C CA . VAL A 1 118 ? -2.085 -9.917 10.277 1.00 98.44 118 VAL A CA 1
ATOM 870 C C . VAL A 1 118 ? -1.349 -10.534 9.096 1.00 98.44 118 VAL A C 1
ATOM 872 O O . VAL A 1 118 ? -0.621 -11.504 9.258 1.00 98.44 118 VAL A O 1
ATOM 875 N N . GLU A 1 119 ? -1.528 -9.956 7.912 1.00 98.56 119 GLU A N 1
ATOM 876 C CA . GLU A 1 119 ? -0.869 -10.390 6.689 1.00 98.56 119 GLU A CA 1
ATOM 877 C C . GLU A 1 119 ? -0.521 -9.164 5.857 1.00 98.56 119 GLU A C 1
ATOM 879 O O . GLU A 1 119 ? -1.359 -8.283 5.641 1.00 98.56 119 GLU A O 1
ATOM 884 N N . ARG A 1 120 ? 0.720 -9.118 5.384 1.00 98.38 120 ARG A N 1
ATOM 885 C CA . ARG A 1 120 ? 1.173 -8.168 4.379 1.00 98.38 120 ARG A CA 1
ATOM 886 C C . ARG A 1 120 ? 2.288 -8.820 3.580 1.00 98.38 120 ARG A C 1
ATOM 888 O O . ARG A 1 120 ? 3.193 -9.420 4.149 1.00 98.38 120 ARG A O 1
ATOM 895 N N . ASN A 1 121 ? 2.254 -8.616 2.271 1.00 97.50 121 ASN A N 1
ATOM 896 C CA . ASN A 1 121 ? 3.280 -9.081 1.352 1.00 97.50 121 ASN A CA 1
ATOM 897 C C . ASN A 1 121 ? 3.958 -7.880 0.686 1.00 97.50 121 ASN A C 1
ATOM 899 O O . ASN A 1 121 ? 3.287 -6.913 0.321 1.00 97.50 121 ASN A O 1
ATOM 903 N N . ARG A 1 122 ? 5.280 -7.927 0.510 1.00 96.25 122 ARG A N 1
ATOM 904 C CA . ARG A 1 122 ? 6.011 -6.922 -0.277 1.00 96.25 122 ARG A CA 1
ATOM 905 C C . ARG A 1 122 ? 5.981 -7.255 -1.765 1.00 96.25 122 ARG A C 1
ATOM 907 O O . ARG A 1 122 ? 5.885 -8.414 -2.162 1.00 96.25 122 ARG A O 1
ATOM 914 N N . HIS A 1 123 ? 6.164 -6.246 -2.603 1.00 95.25 123 HIS A N 1
ATOM 915 C CA . HIS A 1 123 ? 6.528 -6.446 -3.997 1.00 95.25 123 HIS A CA 1
ATOM 916 C C . HIS A 1 123 ? 7.974 -6.956 -4.097 1.00 95.25 123 HIS A C 1
ATOM 918 O O . HIS A 1 123 ? 8.814 -6.711 -3.226 1.00 95.25 123 HIS A O 1
ATOM 924 N N . ARG A 1 124 ? 8.297 -7.620 -5.216 1.00 93.75 124 ARG A N 1
ATOM 925 C CA . ARG A 1 124 ? 9.677 -8.045 -5.505 1.00 93.75 124 ARG A CA 1
ATOM 926 C C . ARG A 1 124 ? 10.643 -6.861 -5.515 1.00 93.75 124 ARG A C 1
ATOM 928 O O . ARG A 1 124 ? 11.722 -6.967 -4.954 1.00 93.75 124 ARG A O 1
ATOM 935 N N . PHE A 1 125 ? 10.241 -5.755 -6.134 1.00 93.00 125 PHE A N 1
ATOM 936 C CA . PHE A 1 125 ? 11.002 -4.512 -6.180 1.00 93.00 125 PHE A CA 1
ATOM 937 C C . PHE A 1 125 ? 10.192 -3.394 -5.536 1.00 93.00 125 PHE A C 1
ATOM 939 O O . PHE A 1 125 ? 8.992 -3.286 -5.792 1.00 93.00 125 PHE A O 1
ATOM 946 N N . GLN A 1 126 ? 10.854 -2.551 -4.742 1.00 94.31 126 GLN A N 1
ATOM 947 C CA . GLN A 1 126 ? 10.209 -1.451 -4.030 1.00 94.31 126 GLN A CA 1
ATOM 948 C C . GLN A 1 126 ? 9.450 -0.549 -5.021 1.00 94.31 126 GLN A C 1
ATOM 950 O O . GLN A 1 126 ? 10.060 -0.047 -5.973 1.00 94.31 126 GLN A O 1
ATOM 955 N N . PRO A 1 127 ? 8.159 -0.254 -4.810 1.00 93.12 127 PRO A N 1
ATOM 956 C CA . PRO A 1 127 ? 7.456 0.756 -5.594 1.00 93.12 127 PRO A CA 1
ATOM 957 C C . PRO A 1 127 ? 7.964 2.177 -5.299 1.00 93.12 127 PRO A C 1
ATOM 959 O O . PRO A 1 127 ? 8.369 2.485 -4.184 1.00 93.12 127 PRO A O 1
ATOM 962 N N . SER A 1 128 ? 7.959 3.073 -6.289 1.00 91.88 128 SER A N 1
ATOM 963 C CA . SER A 1 128 ? 8.444 4.460 -6.123 1.00 91.88 128 SER A CA 1
ATOM 964 C C . SER A 1 128 ? 7.456 5.405 -5.432 1.00 91.88 128 SER A C 1
ATOM 966 O O . SER A 1 128 ? 7.853 6.474 -4.986 1.00 91.88 128 SER A O 1
ATOM 968 N N . TYR A 1 129 ? 6.176 5.037 -5.357 1.00 94.12 129 TYR A N 1
ATOM 969 C CA . TYR A 1 129 ? 5.101 5.902 -4.855 1.00 94.12 129 TYR A CA 1
ATOM 970 C C . TYR A 1 129 ? 4.885 5.811 -3.335 1.00 94.12 129 TYR A C 1
ATOM 972 O O . TYR A 1 129 ? 3.927 6.387 -2.822 1.00 94.12 129 TYR A O 1
ATOM 980 N N . VAL A 1 130 ? 5.730 5.059 -2.625 1.00 97.19 130 VAL A N 1
ATOM 981 C CA . VAL A 1 130 ? 5.622 4.811 -1.183 1.00 97.19 130 VAL A CA 1
ATOM 982 C C . VAL A 1 130 ? 7.025 4.635 -0.579 1.00 97.19 130 VAL A C 1
ATOM 984 O O . VAL A 1 130 ? 7.912 4.145 -1.291 1.00 97.19 130 VAL A O 1
ATOM 987 N N . PRO A 1 131 ? 7.263 5.017 0.693 1.00 97.81 131 PRO A N 1
ATOM 988 C CA . PRO A 1 131 ? 8.571 4.829 1.311 1.00 97.81 131 PRO A CA 1
ATOM 989 C C . PRO A 1 131 ? 8.991 3.346 1.402 1.00 97.81 131 PRO A C 1
ATOM 991 O O . PRO A 1 131 ? 8.141 2.452 1.315 1.00 97.81 131 PRO A O 1
ATOM 994 N N . PRO A 1 132 ? 10.294 3.073 1.588 1.00 97.94 132 PRO A N 1
ATOM 995 C CA . PRO A 1 132 ? 10.840 1.724 1.753 1.00 97.94 132 PRO A CA 1
ATOM 996 C C . PRO A 1 132 ? 10.073 0.864 2.765 1.00 97.94 132 PRO A C 1
ATOM 998 O O . PRO A 1 132 ? 9.764 1.333 3.860 1.00 97.94 132 PRO A O 1
ATOM 1001 N N . GLY A 1 133 ? 9.739 -0.376 2.394 1.00 97.81 133 GLY A N 1
ATOM 1002 C CA . GLY A 1 133 ? 9.061 -1.337 3.281 1.00 97.81 133 GLY A CA 1
ATOM 1003 C C . GLY A 1 133 ? 7.567 -1.070 3.498 1.00 97.81 133 GLY A C 1
ATOM 1004 O O . GLY A 1 133 ? 6.878 -1.852 4.144 1.00 97.81 133 GLY A O 1
ATOM 1005 N N . ARG A 1 134 ? 7.034 0.032 2.955 1.00 98.50 134 ARG A N 1
ATOM 1006 C CA . ARG A 1 134 ? 5.658 0.483 3.208 1.00 98.50 134 ARG A CA 1
ATOM 1007 C C . ARG A 1 134 ? 4.662 0.100 2.109 1.00 98.50 134 ARG A C 1
ATOM 1009 O O . ARG A 1 134 ? 3.543 0.600 2.098 1.00 98.50 134 ARG A O 1
ATOM 1016 N N . ASP A 1 135 ? 5.031 -0.754 1.165 1.00 98.19 135 ASP A N 1
ATOM 1017 C CA . ASP A 1 135 ? 4.129 -1.283 0.136 1.00 98.19 135 ASP A CA 1
ATOM 1018 C C . ASP A 1 135 ? 3.336 -2.503 0.621 1.00 98.19 135 ASP A C 1
ATOM 1020 O O . ASP A 1 135 ? 3.779 -3.200 1.520 1.00 98.19 135 ASP A O 1
ATOM 1024 N N . ALA A 1 136 ? 2.189 -2.801 0.013 1.00 98.25 136 ALA A N 1
ATOM 1025 C CA . ALA A 1 136 ? 1.437 -4.033 0.270 1.00 98.25 136 ALA A CA 1
ATOM 1026 C C . ALA A 1 136 ? 0.941 -4.627 -1.054 1.00 98.25 136 ALA A C 1
ATOM 1028 O O . ALA A 1 136 ? 0.019 -4.093 -1.674 1.00 98.25 136 ALA A O 1
ATOM 1029 N N . ALA A 1 137 ? 1.579 -5.704 -1.504 1.00 96.50 137 ALA A N 1
ATOM 1030 C CA . ALA A 1 137 ? 1.193 -6.461 -2.686 1.00 96.50 137 ALA A CA 1
ATOM 1031 C C . ALA A 1 137 ? -0.036 -7.331 -2.394 1.00 96.50 137 ALA A C 1
ATOM 1033 O O . ALA A 1 137 ? -0.151 -7.905 -1.313 1.00 96.50 137 ALA A O 1
ATOM 1034 N N . VAL A 1 138 ? -0.928 -7.436 -3.379 1.00 96.81 138 VAL A N 1
ATOM 1035 C CA . VAL A 1 138 ? -2.104 -8.311 -3.345 1.00 96.81 138 VAL A CA 1
ATOM 1036 C C . VAL A 1 138 ? -2.263 -9.010 -4.691 1.00 96.81 138 VAL A C 1
ATOM 1038 O O . VAL A 1 138 ? -1.973 -8.435 -5.741 1.00 96.81 138 VAL A O 1
ATOM 1041 N N . ALA A 1 139 ? -2.725 -10.252 -4.660 1.00 92.94 139 ALA A N 1
ATOM 1042 C CA . ALA A 1 139 ? -3.085 -11.044 -5.824 1.00 92.94 139 ALA A CA 1
ATOM 1043 C C . ALA A 1 139 ? -4.210 -11.993 -5.417 1.00 92.94 139 ALA A C 1
ATOM 1045 O O . ALA A 1 139 ? -4.017 -12.870 -4.572 1.00 92.94 139 ALA A O 1
ATOM 1046 N N . PHE A 1 140 ? -5.390 -11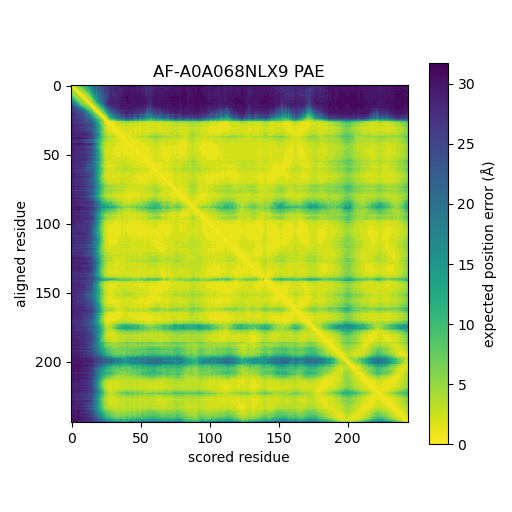.807 -6.002 1.00 90.81 140 PHE A N 1
ATOM 1047 C CA . PHE A 1 140 ? -6.536 -12.648 -5.691 1.00 90.81 140 PHE A CA 1
ATOM 1048 C C . PHE A 1 140 ? -6.287 -14.095 -6.170 1.00 90.81 140 PHE A C 1
ATOM 1050 O O . PHE A 1 140 ? -5.885 -14.295 -7.312 1.00 90.81 140 PHE A O 1
ATOM 1057 N N . SER A 1 141 ? -6.512 -15.139 -5.370 1.00 89.06 141 SER A N 1
ATOM 1058 C CA . SER A 1 141 ? -7.005 -15.167 -3.979 1.00 89.06 141 SER A CA 1
ATOM 1059 C C . SER A 1 141 ? -5.912 -15.350 -2.914 1.00 89.06 141 SER A C 1
ATOM 1061 O O . SER A 1 141 ? -6.234 -15.466 -1.737 1.00 89.06 141 SER A O 1
ATOM 1063 N N . ASN A 1 142 ? -4.637 -15.417 -3.304 1.00 90.56 142 ASN A N 1
ATOM 1064 C CA . ASN A 1 142 ? -3.591 -16.066 -2.501 1.00 90.56 142 ASN A CA 1
ATOM 1065 C C . ASN A 1 142 ? -2.647 -15.105 -1.768 1.00 90.56 142 ASN A C 1
ATOM 1067 O O . ASN A 1 142 ? -1.997 -15.512 -0.814 1.00 90.56 142 ASN A O 1
ATOM 1071 N N . ILE A 1 143 ? -2.533 -13.860 -2.232 1.00 96.06 143 ILE A N 1
ATOM 1072 C CA . ILE A 1 143 ? -1.684 -12.830 -1.623 1.00 96.06 143 ILE A CA 1
ATOM 1073 C C . ILE A 1 143 ? -2.619 -11.726 -1.146 1.00 96.06 143 ILE A C 1
ATOM 1075 O O . ILE A 1 143 ? -3.250 -11.065 -1.978 1.00 96.06 143 ILE A O 1
ATOM 1079 N N . ASP A 1 144 ? -2.742 -11.537 0.165 1.00 98.44 144 ASP A N 1
ATOM 1080 C CA . ASP A 1 144 ? -3.717 -10.625 0.756 1.00 98.44 144 ASP A CA 1
ATOM 1081 C C . ASP A 1 144 ? -3.053 -9.546 1.628 1.00 98.44 144 ASP A C 1
ATOM 1083 O O . ASP A 1 144 ? -1.874 -9.601 1.993 1.00 98.44 144 ASP A O 1
ATOM 1087 N N . LEU A 1 145 ? -3.849 -8.528 1.948 1.00 98.81 145 LEU A N 1
ATOM 1088 C CA . LEU A 1 145 ? -3.601 -7.585 3.025 1.00 98.81 145 LEU A CA 1
ATOM 1089 C C . LEU A 1 145 ? -4.682 -7.801 4.080 1.00 98.81 145 LEU A C 1
ATOM 1091 O O . LEU A 1 145 ? -5.865 -7.549 3.831 1.00 98.81 145 LEU A O 1
ATOM 1095 N N . ARG A 1 146 ? -4.265 -8.222 5.275 1.00 98.81 146 ARG A N 1
ATOM 1096 C CA . ARG A 1 146 ? -5.173 -8.497 6.389 1.00 98.81 146 ARG A CA 1
ATOM 1097 C C . ARG A 1 146 ? -4.740 -7.758 7.634 1.00 98.81 146 ARG A C 1
ATOM 1099 O O . ARG A 1 146 ? -3.557 -7.718 7.970 1.00 98.81 146 ARG A O 1
ATOM 1106 N N . PHE A 1 147 ? -5.705 -7.200 8.346 1.00 98.81 147 PHE A N 1
ATOM 1107 C CA . PHE A 1 147 ? -5.461 -6.513 9.608 1.00 98.81 147 PHE A CA 1
ATOM 1108 C C . PHE A 1 147 ? -6.687 -6.588 10.512 1.00 98.81 147 PHE A C 1
ATOM 1110 O O . PHE A 1 147 ? -7.820 -6.643 10.041 1.00 98.81 147 PHE A O 1
ATOM 1117 N N . THR A 1 148 ? -6.464 -6.599 11.820 1.00 98.81 148 THR A N 1
ATOM 1118 C CA . THR A 1 148 ? -7.524 -6.670 12.826 1.00 98.81 148 THR A CA 1
ATOM 1119 C C . THR A 1 148 ? -7.740 -5.316 13.477 1.00 98.81 148 THR A C 1
ATOM 1121 O O . THR A 1 148 ? -6.769 -4.631 13.812 1.00 98.81 148 THR A O 1
ATOM 1124 N N . ASN A 1 149 ? -9.007 -4.982 13.722 1.00 98.31 149 ASN A N 1
ATOM 1125 C CA . ASN A 1 149 ? -9.404 -3.851 14.551 1.00 98.31 149 ASN A CA 1
ATOM 1126 C C . ASN A 1 149 ? -9.133 -4.157 16.043 1.00 98.31 149 ASN A C 1
ATOM 1128 O O . ASN A 1 149 ? -9.801 -5.030 16.603 1.00 98.31 149 ASN A O 1
ATOM 1132 N N . PRO A 1 150 ? -8.174 -3.478 16.705 1.00 96.62 150 PRO A N 1
ATOM 1133 C CA . PRO A 1 150 ? -7.885 -3.703 18.120 1.00 96.62 150 PRO A CA 1
ATOM 1134 C C . PRO A 1 150 ? -8.803 -2.907 19.064 1.00 96.62 150 PRO A C 1
ATOM 1136 O O . PRO A 1 150 ? -8.700 -3.070 20.277 1.00 96.62 150 PRO A O 1
ATOM 1139 N N . TYR A 1 151 ? -9.654 -2.021 18.540 1.00 95.94 151 TYR A N 1
ATOM 1140 C CA . TYR A 1 151 ? -10.475 -1.108 19.328 1.00 95.94 151 TYR A CA 1
ATOM 1141 C C . TYR A 1 151 ? -11.769 -1.763 19.815 1.00 95.94 151 TYR A C 1
ATOM 1143 O O . TYR A 1 151 ? -12.349 -2.619 19.147 1.00 95.94 151 TYR A O 1
ATOM 1151 N N . SER A 1 152 ? -12.279 -1.286 20.953 1.00 95.25 152 SER A N 1
ATOM 1152 C CA . SER A 1 152 ? -13.568 -1.687 21.539 1.00 95.25 152 SER A CA 1
ATOM 1153 C C . SER A 1 152 ? -14.795 -1.075 20.843 1.00 95.25 152 SER A C 1
ATOM 1155 O O . SER A 1 152 ? -15.910 -1.183 21.345 1.00 95.25 152 SER A O 1
ATOM 1157 N N . TYR A 1 153 ? -14.592 -0.437 19.689 1.00 95.12 153 TYR A N 1
ATOM 1158 C CA . TYR A 1 153 ? -15.633 0.115 18.827 1.00 95.12 15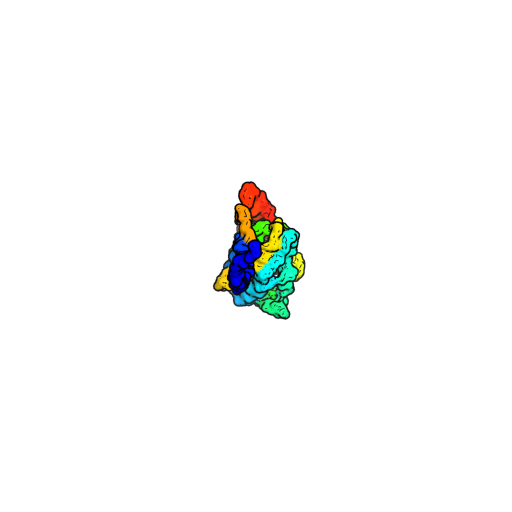3 TYR A CA 1
ATOM 1159 C C . TYR A 1 153 ? -15.371 -0.250 17.356 1.00 95.12 153 TYR A C 1
ATOM 1161 O O . TYR A 1 153 ? -14.222 -0.524 16.981 1.00 95.12 153 TYR A O 1
ATOM 1169 N N . PRO A 1 154 ? -16.413 -0.253 16.502 1.00 96.31 154 PRO A N 1
ATOM 1170 C CA . PRO A 1 154 ? -16.240 -0.454 15.070 1.00 96.31 154 PRO A CA 1
ATOM 1171 C C . PRO A 1 154 ? -15.440 0.693 14.446 1.00 96.31 154 PRO A C 1
ATOM 1173 O O . PRO A 1 154 ? -15.503 1.840 14.895 1.00 96.31 154 PRO A O 1
ATOM 1176 N N . VAL A 1 155 ? -14.699 0.374 13.385 1.00 98.12 155 VAL A N 1
ATOM 1177 C CA . VAL A 1 155 ? -13.938 1.359 12.609 1.00 98.12 155 VAL A CA 1
ATOM 1178 C C . VAL A 1 155 ? -14.349 1.289 11.148 1.00 98.12 155 VAL A C 1
ATOM 1180 O O . VAL A 1 155 ? -14.382 0.210 10.559 1.00 98.12 155 VAL A O 1
ATOM 1183 N N . ARG A 1 156 ? -14.631 2.447 10.556 1.00 98.31 156 ARG A N 1
ATOM 1184 C CA . ARG A 1 156 ? -15.068 2.583 9.168 1.00 98.31 156 ARG A CA 1
ATOM 1185 C C . ARG A 1 156 ? -13.912 3.000 8.267 1.00 98.31 156 ARG A C 1
ATOM 1187 O O . ARG A 1 156 ? -13.113 3.867 8.626 1.00 98.31 156 ARG A O 1
ATOM 1194 N N . ILE A 1 157 ? -13.831 2.395 7.087 1.00 98.75 157 ILE A N 1
ATOM 1195 C CA . ILE A 1 157 ? -12.912 2.807 6.025 1.00 98.75 157 ILE A CA 1
ATOM 1196 C C . ILE A 1 157 ? -13.600 3.875 5.178 1.00 98.75 157 ILE A C 1
ATOM 1198 O O . ILE A 1 157 ? -14.678 3.660 4.622 1.00 98.75 157 ILE A O 1
ATOM 1202 N N . GLU A 1 158 ? -12.936 5.009 5.014 1.00 98.56 158 GLU A N 1
ATOM 1203 C CA . GLU A 1 158 ? -13.301 6.028 4.041 1.00 98.56 158 GLU A CA 1
ATOM 1204 C C . GLU A 1 158 ? -12.151 6.289 3.076 1.00 98.56 158 GLU A C 1
ATOM 1206 O O . GLU A 1 158 ? -10.987 6.014 3.369 1.00 98.56 158 GLU A O 1
ATOM 1211 N N . GLY A 1 159 ? -12.465 6.867 1.924 1.00 98.19 159 GLY A N 1
ATOM 1212 C CA . GLY A 1 159 ? -11.447 7.251 0.968 1.00 98.19 159 GLY A CA 1
ATOM 1213 C C . GLY A 1 159 ? -12.013 7.963 -0.244 1.00 98.19 159 GLY A C 1
ATOM 1214 O O . GLY A 1 159 ? -13.214 7.937 -0.507 1.00 98.19 159 GLY A O 1
ATOM 1215 N N . THR A 1 160 ? -11.122 8.623 -0.971 1.00 98.25 160 THR A N 1
ATOM 1216 C CA . THR A 1 160 ? -11.446 9.386 -2.174 1.00 98.25 160 THR A CA 1
ATOM 1217 C C . THR A 1 160 ? -10.256 9.406 -3.129 1.00 98.25 160 THR A C 1
ATOM 1219 O O . THR A 1 160 ? -9.113 9.177 -2.727 1.00 98.25 160 THR A O 1
ATOM 1222 N N . ILE A 1 161 ? -10.524 9.698 -4.401 1.00 97.62 161 ILE A N 1
ATOM 1223 C CA . ILE A 1 161 ? -9.494 10.120 -5.347 1.00 97.62 161 ILE A CA 1
ATOM 1224 C C . ILE A 1 161 ? -9.776 11.573 -5.720 1.00 97.62 161 ILE A C 1
ATOM 1226 O O . ILE A 1 161 ? -10.749 11.866 -6.411 1.00 97.62 161 ILE A O 1
ATOM 1230 N N . ALA A 1 162 ? -8.906 12.480 -5.278 1.00 93.38 162 ALA A N 1
ATOM 1231 C CA . ALA A 1 162 ? -8.969 13.899 -5.608 1.00 93.38 162 ALA A CA 1
ATOM 1232 C C . ALA A 1 162 ? -7.805 14.256 -6.543 1.00 93.38 162 ALA A C 1
ATOM 1234 O O . ALA A 1 162 ? -6.631 14.193 -6.167 1.00 93.38 162 ALA A O 1
ATOM 1235 N N . GLY A 1 163 ? -8.119 14.588 -7.799 1.00 93.50 163 GLY A N 1
ATOM 1236 C CA . GLY A 1 163 ? -7.120 14.860 -8.835 1.00 93.50 163 GLY A CA 1
ATOM 1237 C C . GLY A 1 163 ? -6.212 13.653 -9.099 1.00 93.50 163 GLY A C 1
ATOM 1238 O O . GLY A 1 163 ? -6.612 12.671 -9.723 1.00 93.50 163 GLY A O 1
ATOM 1239 N N . SER A 1 164 ? -4.961 13.725 -8.646 1.00 94.75 164 SER A N 1
ATOM 1240 C CA . SER A 1 164 ? -3.983 12.635 -8.745 1.00 94.75 164 SER A CA 1
ATOM 1241 C C . SER A 1 164 ? -3.580 12.064 -7.389 1.00 94.75 164 SER A C 1
ATOM 1243 O O . SER A 1 164 ? -2.478 11.537 -7.271 1.00 94.75 164 SER A O 1
ATOM 1245 N N . ARG A 1 165 ? -4.418 12.181 -6.358 1.00 97.50 165 ARG A N 1
ATOM 1246 C CA . ARG A 1 165 ? -4.158 11.606 -5.035 1.00 97.50 165 ARG A CA 1
ATOM 1247 C C . ARG A 1 165 ? -5.225 10.591 -4.674 1.00 97.50 165 ARG A C 1
ATOM 1249 O O . ARG A 1 165 ? -6.405 10.907 -4.752 1.00 97.50 165 ARG A O 1
ATOM 1256 N N . LEU A 1 166 ? -4.789 9.392 -4.295 1.00 98.50 166 LEU A N 1
ATOM 1257 C CA . LEU A 1 166 ? -5.632 8.365 -3.692 1.00 98.50 166 LEU A CA 1
ATOM 1258 C C . LEU A 1 166 ? -5.462 8.454 -2.185 1.00 98.50 166 LEU A C 1
ATOM 1260 O O . LEU A 1 166 ? -4.350 8.271 -1.694 1.00 98.50 166 LEU A O 1
ATOM 1264 N N . GLU A 1 167 ? -6.551 8.719 -1.473 1.00 98.62 167 GLU A N 1
ATOM 1265 C CA . GLU A 1 167 ? -6.558 8.941 -0.031 1.00 98.62 167 GLU A CA 1
ATOM 1266 C C . GLU A 1 167 ? -7.472 7.935 0.656 1.00 98.62 167 GLU A C 1
ATOM 1268 O O . GLU A 1 167 ? -8.599 7.707 0.216 1.00 98.62 167 GLU A O 1
ATOM 1273 N N . ILE A 1 168 ? -6.984 7.333 1.739 1.00 98.88 168 ILE A N 1
ATOM 1274 C CA . ILE A 1 168 ? -7.754 6.423 2.589 1.00 98.88 168 ILE A CA 1
ATOM 1275 C C . ILE A 1 168 ? -7.577 6.853 4.040 1.00 98.88 168 ILE A C 1
ATOM 1277 O O . ILE A 1 168 ? -6.463 7.165 4.469 1.00 98.88 168 ILE A O 1
ATOM 1281 N N . ARG A 1 169 ? -8.668 6.842 4.806 1.00 98.31 169 ARG A N 1
ATOM 1282 C CA . ARG A 1 169 ? -8.673 7.110 6.244 1.00 98.31 169 ARG A CA 1
ATOM 1283 C C . ARG A 1 169 ? -9.546 6.117 7.001 1.00 98.31 169 ARG A C 1
ATOM 1285 O O . ARG A 1 169 ? -10.548 5.632 6.486 1.00 98.31 169 ARG A O 1
ATOM 1292 N N . PHE A 1 170 ? -9.160 5.851 8.241 1.00 98.50 170 PHE A N 1
ATOM 1293 C CA . PHE A 1 170 ? -9.940 5.075 9.197 1.00 98.50 170 PHE A CA 1
ATOM 1294 C C . PHE A 1 170 ? -10.634 6.029 10.158 1.00 98.50 170 PHE A C 1
ATOM 1296 O O . PHE A 1 170 ? -9.979 6.879 10.768 1.00 98.50 170 PHE A O 1
ATOM 1303 N N . VAL A 1 171 ? -11.947 5.889 10.280 1.00 97.69 171 VAL A N 1
ATOM 1304 C CA . VAL A 1 171 ? -12.808 6.773 11.064 1.00 97.69 171 VAL A CA 1
ATOM 1305 C C . VAL A 1 171 ? -13.492 5.972 12.163 1.00 97.69 171 VAL A C 1
ATOM 1307 O O . VAL A 1 171 ? -13.943 4.850 11.935 1.00 97.69 171 VAL A O 1
ATOM 1310 N N . ALA A 1 172 ? -13.545 6.541 13.361 1.00 95.75 172 ALA A N 1
ATOM 1311 C CA . ALA A 1 172 ? -14.153 5.918 14.526 1.00 95.75 172 ALA A CA 1
ATOM 1312 C C . ALA A 1 172 ? -14.862 6.956 15.411 1.00 95.75 172 ALA A C 1
ATOM 1314 O O . ALA A 1 172 ? -14.598 8.152 15.275 1.00 95.75 172 ALA A O 1
ATOM 1315 N N . PRO A 1 173 ? -15.716 6.533 16.361 1.00 93.75 173 PRO A N 1
ATOM 1316 C CA . PRO A 1 173 ? -16.401 7.454 17.273 1.00 93.75 173 PRO A CA 1
ATOM 1317 C C . PRO A 1 173 ? -15.473 8.206 18.241 1.00 93.75 173 PRO A C 1
ATOM 1319 O O . PRO A 1 173 ? -15.908 9.138 18.910 1.00 93.75 173 PRO A O 1
ATOM 1322 N N . GLN A 1 174 ? -14.215 7.777 18.374 1.00 89.25 174 GLN A N 1
ATOM 1323 C CA . GLN A 1 174 ? -13.250 8.331 19.323 1.00 89.25 174 GLN A CA 1
ATOM 1324 C C . GLN A 1 174 ? -11.869 8.446 18.676 1.00 89.25 174 GLN A C 1
ATOM 1326 O O . GLN A 1 174 ? -11.459 7.588 17.897 1.00 89.25 174 GLN A O 1
ATOM 1331 N N . ALA A 1 175 ? -11.140 9.513 19.006 1.00 85.31 175 ALA A N 1
ATOM 1332 C CA . ALA A 1 175 ? -9.752 9.672 18.585 1.00 85.31 175 ALA A CA 1
ATOM 1333 C C . ALA A 1 175 ? -8.836 8.720 19.378 1.00 85.31 175 ALA A C 1
ATOM 1335 O O . ALA A 1 175 ? -9.121 8.429 20.543 1.00 85.31 175 ALA A O 1
ATOM 1336 N N . PRO A 1 176 ? -7.712 8.263 18.798 1.00 82.94 176 PRO A N 1
ATOM 1337 C CA . PRO A 1 176 ? -6.741 7.494 19.558 1.00 82.94 176 PRO A CA 1
ATOM 1338 C C . PRO A 1 176 ? -6.059 8.416 20.577 1.00 82.94 176 PRO A C 1
ATOM 1340 O O . PRO A 1 176 ? -5.748 9.565 20.263 1.00 82.94 176 PRO A O 1
ATOM 1343 N N . ALA A 1 177 ? -5.789 7.904 21.781 1.00 85.44 177 ALA A N 1
ATOM 1344 C CA . ALA A 1 177 ? -5.088 8.665 22.818 1.00 85.44 177 ALA A CA 1
ATOM 1345 C C . ALA A 1 177 ? -3.679 9.093 22.372 1.00 85.44 177 ALA A C 1
ATOM 1347 O O . ALA A 1 177 ? -3.219 10.182 22.699 1.00 85.44 177 ALA A O 1
ATOM 1348 N N . ILE A 1 178 ? -3.006 8.235 21.598 1.00 90.00 178 ILE A N 1
ATOM 1349 C CA . ILE A 1 178 ? -1.683 8.487 21.030 1.00 90.00 178 ILE A CA 1
ATOM 1350 C C . ILE A 1 178 ? -1.728 8.106 19.555 1.00 90.00 178 ILE A C 1
ATOM 1352 O O . ILE A 1 178 ? -2.153 7.002 19.209 1.00 90.00 178 ILE A O 1
ATOM 1356 N N . ARG A 1 179 ? -1.292 9.018 18.683 1.00 92.38 179 ARG A N 1
ATOM 1357 C CA . ARG A 1 179 ? -1.196 8.755 17.246 1.00 92.38 179 ARG A CA 1
ATOM 1358 C C . ARG A 1 179 ? 0.096 7.992 16.946 1.00 92.38 179 ARG A C 1
ATOM 1360 O O . ARG A 1 179 ? 1.156 8.448 17.368 1.00 92.38 179 ARG A O 1
ATOM 1367 N N . PRO A 1 180 ? 0.025 6.854 16.240 1.00 95.38 180 PRO A N 1
ATOM 1368 C CA . PRO A 1 180 ? 1.216 6.152 15.803 1.00 95.38 180 PRO A CA 1
ATOM 1369 C C . PRO A 1 180 ? 2.002 6.929 14.747 1.00 95.38 180 PRO A C 1
ATOM 1371 O O . PRO A 1 180 ? 1.426 7.534 13.842 1.00 95.38 180 PRO A O 1
ATOM 1374 N N . GLU A 1 181 ? 3.319 6.798 14.804 1.00 96.81 181 GLU A N 1
ATOM 1375 C CA . GLU A 1 181 ? 4.237 7.160 13.729 1.00 96.81 181 GLU A CA 1
ATOM 1376 C C . GLU A 1 181 ? 4.804 5.891 13.091 1.00 96.81 181 GLU A C 1
ATOM 1378 O O . GLU A 1 181 ? 4.915 4.850 13.740 1.00 96.81 181 GLU A O 1
ATOM 1383 N N . VAL A 1 182 ? 5.149 5.962 11.805 1.00 97.94 182 VAL A N 1
ATOM 1384 C CA . VAL A 1 182 ? 5.728 4.835 11.062 1.00 97.94 182 VAL A CA 1
ATOM 1385 C C . VAL A 1 182 ? 7.055 5.273 10.468 1.00 97.94 182 VAL A C 1
ATOM 1387 O O . VAL A 1 182 ? 7.087 6.199 9.654 1.00 97.94 182 VAL A O 1
ATOM 1390 N N . VAL A 1 183 ? 8.121 4.576 10.847 1.00 98.00 183 VAL A N 1
ATOM 1391 C CA . VAL A 1 183 ? 9.499 4.856 10.435 1.00 98.00 183 VAL A CA 1
ATOM 1392 C C . VAL A 1 183 ? 10.045 3.657 9.665 1.00 98.00 183 VAL A C 1
ATOM 1394 O O . VAL A 1 183 ? 9.745 2.512 10.004 1.00 98.00 183 VAL A O 1
ATOM 1397 N N . SER A 1 184 ? 10.824 3.929 8.623 1.00 98.25 184 SER A N 1
ATOM 1398 C CA . SER A 1 184 ? 11.504 2.920 7.813 1.00 98.25 184 SER A CA 1
ATOM 1399 C C . SER A 1 184 ? 13.009 3.107 7.962 1.00 98.25 184 SER A C 1
ATOM 1401 O O . SER A 1 184 ? 13.542 4.120 7.511 1.00 98.25 184 SER A O 1
ATOM 1403 N N . ASP A 1 185 ? 13.682 2.122 8.544 1.00 98.12 185 ASP A N 1
ATOM 1404 C CA . ASP A 1 185 ? 15.133 2.112 8.708 1.00 98.12 185 ASP A CA 1
ATOM 1405 C C . ASP A 1 185 ? 15.733 1.301 7.560 1.00 98.12 185 ASP A C 1
ATOM 1407 O O . ASP A 1 185 ? 15.525 0.094 7.490 1.00 98.12 185 ASP A O 1
ATOM 1411 N N . VAL A 1 186 ? 16.420 1.964 6.628 1.00 97.81 186 VAL A N 1
ATOM 1412 C CA . VAL A 1 186 ? 17.036 1.327 5.451 1.00 97.81 186 VAL A CA 1
ATOM 1413 C C . VAL A 1 186 ? 18.500 1.011 5.735 1.00 97.81 186 VAL A C 1
ATOM 1415 O O . VAL A 1 186 ? 19.228 1.848 6.266 1.00 97.81 186 VAL A O 1
ATOM 1418 N N . HIS A 1 187 ? 18.936 -0.179 5.343 1.00 95.69 187 HIS A N 1
ATOM 1419 C CA . HIS A 1 187 ? 20.291 -0.687 5.528 1.00 95.69 187 HIS A CA 1
ATOM 1420 C C . HIS A 1 187 ? 20.702 -1.581 4.343 1.00 95.69 187 HIS A C 1
ATOM 1422 O O . HIS A 1 187 ? 19.884 -1.895 3.482 1.00 95.69 187 HIS A O 1
ATOM 1428 N N . ASP A 1 188 ? 21.991 -1.927 4.264 1.00 95.62 188 ASP A N 1
ATOM 1429 C CA . ASP A 1 188 ? 22.577 -2.758 3.195 1.00 95.62 188 ASP A CA 1
ATOM 1430 C C . ASP A 1 188 ? 22.168 -2.337 1.767 1.00 95.62 188 ASP A C 1
ATOM 1432 O O . ASP A 1 188 ? 21.587 -3.098 0.997 1.00 95.62 188 ASP A O 1
ATOM 1436 N N . VAL A 1 189 ? 22.401 -1.070 1.411 1.00 96.69 189 VAL A N 1
ATOM 1437 C CA . VAL A 1 189 ? 22.021 -0.559 0.086 1.00 96.69 189 VAL A CA 1
ATOM 1438 C C . VAL A 1 189 ? 22.922 -1.159 -0.993 1.00 96.69 189 VAL A C 1
ATOM 1440 O O . VAL A 1 189 ? 24.133 -0.944 -1.007 1.00 96.69 189 VAL A O 1
ATOM 1443 N N . GLN A 1 190 ? 22.305 -1.839 -1.956 1.00 95.06 190 GLN A N 1
ATOM 1444 C CA . GLN A 1 190 ? 22.973 -2.515 -3.063 1.00 95.06 190 GLN A CA 1
ATOM 1445 C C . GLN A 1 190 ? 22.767 -1.736 -4.363 1.00 95.06 190 GLN A C 1
ATOM 1447 O O . GLN A 1 190 ? 21.637 -1.504 -4.807 1.00 95.06 190 GLN A O 1
ATOM 1452 N N . SER A 1 191 ? 23.866 -1.331 -4.997 1.00 94.25 191 SER A N 1
ATOM 1453 C CA . SER A 1 191 ? 23.822 -0.631 -6.284 1.00 94.25 191 SER A CA 1
ATOM 1454 C C . SER A 1 191 ? 23.464 -1.585 -7.429 1.00 94.25 191 SER A C 1
ATOM 1456 O O . SER A 1 191 ? 23.931 -2.722 -7.440 1.00 94.25 191 SER A O 1
ATOM 1458 N N . PRO A 1 192 ? 22.663 -1.146 -8.416 1.00 93.38 192 PRO A N 1
ATOM 1459 C CA . PRO A 1 192 ? 22.348 -1.970 -9.573 1.00 93.38 192 PRO A CA 1
ATOM 1460 C C . PRO A 1 192 ? 23.540 -2.063 -10.532 1.00 93.38 192 PRO A C 1
ATOM 1462 O O . PRO A 1 192 ? 24.207 -1.066 -10.814 1.00 93.38 192 PRO A O 1
ATOM 1465 N N . GLU A 1 193 ? 23.751 -3.237 -11.115 1.00 94.69 193 GLU A N 1
ATOM 1466 C CA . GLU A 1 193 ? 24.726 -3.427 -12.190 1.00 94.69 193 GLU A CA 1
ATOM 1467 C C . GLU A 1 193 ? 24.148 -3.002 -13.547 1.00 94.69 193 GLU A C 1
ATOM 1469 O O . GLU A 1 193 ? 22.927 -2.958 -13.739 1.00 94.69 193 GLU A O 1
ATOM 1474 N N . THR A 1 194 ? 25.018 -2.694 -14.516 1.00 93.62 194 THR A N 1
ATOM 1475 C CA . THR A 1 194 ? 24.611 -2.397 -15.898 1.00 93.62 194 THR A CA 1
ATOM 1476 C C . THR A 1 194 ? 25.008 -3.525 -16.837 1.00 93.62 194 THR A C 1
ATOM 1478 O O . THR A 1 194 ? 26.189 -3.754 -17.076 1.00 93.62 194 THR A O 1
ATOM 1481 N N . PHE A 1 195 ? 24.009 -4.155 -17.451 1.00 91.94 195 PHE A N 1
ATOM 1482 C CA . PHE A 1 195 ? 24.188 -5.153 -18.500 1.00 91.94 195 PHE A CA 1
ATOM 1483 C C . PHE A 1 195 ? 23.941 -4.533 -19.871 1.00 91.94 195 PHE A C 1
ATOM 1485 O O . PHE A 1 195 ? 22.922 -3.869 -20.094 1.00 91.94 195 PHE A O 1
ATOM 1492 N N . VAL A 1 196 ? 24.863 -4.777 -20.802 1.00 91.38 196 VAL A N 1
ATOM 1493 C CA . VAL A 1 196 ? 24.710 -4.422 -22.215 1.00 91.38 196 VAL A CA 1
ATOM 1494 C C . VAL A 1 196 ? 24.434 -5.698 -23.003 1.00 91.38 196 VAL A C 1
ATOM 1496 O O . VAL A 1 196 ? 25.215 -6.641 -22.952 1.00 91.38 196 VAL A O 1
ATOM 1499 N N . LEU A 1 197 ? 23.305 -5.735 -23.705 1.00 90.12 197 LEU A N 1
ATOM 1500 C CA . LEU A 1 197 ? 22.892 -6.848 -24.558 1.00 90.12 197 LEU A CA 1
ATOM 1501 C C . LEU A 1 197 ? 22.978 -6.414 -26.023 1.00 90.12 197 LEU A C 1
ATOM 1503 O O . LEU A 1 197 ? 22.499 -5.332 -26.346 1.00 90.12 197 LEU A O 1
ATOM 1507 N N . GLY A 1 198 ? 23.498 -7.259 -26.912 1.00 89.62 198 GLY A N 1
ATOM 1508 C CA . GLY A 1 198 ? 23.529 -6.999 -28.357 1.00 89.62 198 GLY A CA 1
ATOM 1509 C C . GLY A 1 198 ? 24.914 -6.640 -28.898 1.00 89.62 198 GLY A C 1
ATOM 1510 O O . GLY A 1 198 ? 25.925 -7.070 -28.346 1.00 89.62 198 GLY A O 1
ATOM 1511 N N . ALA A 1 199 ? 24.953 -5.914 -30.018 1.00 85.12 199 ALA A N 1
ATOM 1512 C CA . ALA A 1 199 ? 26.186 -5.641 -30.759 1.00 85.12 199 ALA A CA 1
ATOM 1513 C C . ALA A 1 199 ? 27.141 -4.674 -30.013 1.00 85.12 199 ALA A C 1
ATOM 1515 O O . ALA A 1 199 ? 26.688 -3.881 -29.185 1.00 85.12 199 ALA A O 1
ATOM 1516 N N . PRO A 1 200 ? 28.458 -4.680 -30.318 1.00 83.94 200 PRO A N 1
ATOM 1517 C CA . PRO A 1 200 ? 29.428 -3.760 -29.705 1.00 83.94 200 PRO A CA 1
ATOM 1518 C C . PRO A 1 200 ? 29.151 -2.278 -29.999 1.00 83.94 200 PRO A C 1
ATOM 1520 O O . PRO A 1 200 ? 29.521 -1.399 -29.222 1.00 83.94 200 PRO A O 1
ATOM 1523 N N . SER A 1 201 ? 28.499 -1.996 -31.125 1.00 85.44 201 SER A N 1
ATOM 1524 C CA . SER A 1 201 ? 28.102 -0.663 -31.564 1.00 85.44 201 SER A CA 1
ATOM 1525 C C . SER A 1 201 ? 26.711 -0.718 -32.191 1.00 85.44 201 SER A C 1
ATOM 1527 O O . SER A 1 201 ? 26.272 -1.766 -32.659 1.00 85.44 201 SER A O 1
ATOM 1529 N N . GLY A 1 202 ? 25.995 0.405 -32.153 1.00 87.62 202 GLY A N 1
ATOM 1530 C CA . GLY A 1 202 ? 24.630 0.485 -32.662 1.00 87.62 202 GLY A CA 1
ATOM 1531 C C . GLY A 1 202 ? 23.748 1.417 -31.843 1.00 87.62 202 GLY A C 1
ATOM 1532 O O . GLY A 1 202 ? 24.196 2.118 -30.925 1.00 87.62 202 GLY A O 1
ATOM 1533 N N . ARG A 1 203 ? 22.459 1.436 -32.171 1.00 90.25 203 ARG A N 1
ATOM 1534 C CA . ARG A 1 203 ? 21.480 2.268 -31.477 1.00 90.25 203 ARG A CA 1
ATOM 1535 C C . ARG A 1 203 ? 21.173 1.653 -30.115 1.00 90.25 203 ARG A C 1
ATOM 1537 O O . ARG A 1 203 ? 20.670 0.536 -30.014 1.00 90.25 203 ARG A O 1
ATOM 1544 N N . ARG A 1 204 ? 21.427 2.418 -29.053 1.00 91.31 204 ARG A N 1
ATOM 1545 C CA . ARG A 1 204 ? 21.154 1.998 -27.671 1.00 91.31 204 ARG A CA 1
ATOM 1546 C C . ARG A 1 204 ? 19.681 2.215 -27.318 1.00 91.31 204 ARG A C 1
ATOM 1548 O O . ARG A 1 204 ? 19.130 3.291 -27.545 1.00 91.31 204 ARG A O 1
ATOM 1555 N N . ARG A 1 205 ? 19.060 1.217 -26.693 1.00 90.88 205 ARG A N 1
ATOM 1556 C CA . ARG A 1 205 ? 17.715 1.262 -26.112 1.00 90.88 205 ARG A CA 1
ATOM 1557 C C . ARG A 1 205 ? 17.764 0.738 -24.680 1.00 90.88 205 ARG A C 1
ATOM 1559 O O . ARG A 1 205 ? 18.115 -0.412 -24.440 1.00 90.88 205 ARG A O 1
ATOM 1566 N N . VAL A 1 206 ? 17.384 1.566 -23.711 1.00 87.88 206 VAL A N 1
ATOM 1567 C CA . VAL A 1 206 ? 17.282 1.134 -22.310 1.00 87.88 206 VAL A CA 1
ATOM 1568 C C . VAL A 1 206 ? 16.051 0.240 -22.165 1.00 87.88 206 VAL A C 1
ATOM 1570 O O . VAL A 1 206 ? 14.931 0.689 -22.398 1.00 87.88 206 VAL A O 1
ATOM 1573 N N . ARG A 1 207 ? 16.256 -1.029 -21.803 1.00 84.69 207 ARG A N 1
ATOM 1574 C CA . ARG A 1 207 ? 15.176 -1.973 -21.476 1.00 84.69 207 ARG A CA 1
ATOM 1575 C C . ARG A 1 207 ? 14.761 -1.881 -20.014 1.00 84.69 207 ARG A C 1
ATOM 1577 O O . ARG A 1 207 ? 13.581 -2.002 -19.715 1.00 84.69 207 ARG A O 1
ATOM 1584 N N . ASN A 1 208 ? 15.725 -1.666 -19.123 1.00 85.88 208 ASN A N 1
ATOM 1585 C CA . ASN A 1 208 ? 15.497 -1.478 -17.697 1.00 85.88 208 ASN A CA 1
ATOM 1586 C C . ASN A 1 208 ? 16.426 -0.368 -17.200 1.00 85.88 208 ASN A C 1
ATOM 1588 O O . ASN A 1 208 ? 17.621 -0.403 -17.486 1.00 85.88 208 ASN A O 1
ATOM 1592 N N . THR A 1 209 ? 15.897 0.624 -16.490 1.00 87.00 209 THR A N 1
ATOM 1593 C CA . THR A 1 209 ? 16.691 1.747 -15.974 1.00 87.00 209 THR A CA 1
ATOM 1594 C C . THR A 1 209 ? 17.597 1.353 -14.813 1.00 87.00 209 THR A C 1
ATOM 1596 O O . THR A 1 209 ? 18.604 2.028 -14.602 1.00 87.00 209 THR A O 1
ATOM 1599 N N . GLY A 1 210 ? 17.258 0.261 -14.126 1.00 89.00 210 GLY A N 1
ATOM 1600 C CA . GLY A 1 210 ? 17.856 -0.181 -12.877 1.00 89.00 210 GLY A CA 1
ATOM 1601 C C . GLY A 1 210 ? 17.287 0.549 -11.655 1.00 89.00 210 GLY A C 1
ATOM 1602 O O . GLY A 1 210 ? 16.735 1.646 -11.773 1.00 89.00 210 GLY A O 1
ATOM 1603 N N . LYS A 1 211 ? 17.396 -0.080 -10.482 1.00 91.81 211 LYS A N 1
ATOM 1604 C CA . LYS A 1 211 ? 17.012 0.463 -9.173 1.00 91.81 211 LYS A CA 1
ATOM 1605 C C . LYS A 1 211 ? 17.831 -0.210 -8.072 1.00 91.81 211 LYS A C 1
ATOM 1607 O O . LYS A 1 211 ? 17.978 -1.428 -8.097 1.00 91.81 211 LYS A O 1
ATOM 1612 N N . SER A 1 212 ? 18.318 0.566 -7.108 1.00 94.50 212 SER A N 1
ATOM 1613 C CA . SER A 1 212 ? 19.042 0.018 -5.958 1.00 94.50 212 SER A CA 1
ATOM 1614 C C . SER A 1 212 ? 18.179 -0.942 -5.142 1.00 94.50 212 SER A C 1
ATOM 1616 O O . SER A 1 212 ? 16.978 -0.709 -4.959 1.00 94.50 212 SER A O 1
ATOM 1618 N N . GLY A 1 213 ? 18.815 -2.008 -4.670 1.00 96.50 213 GLY A N 1
ATOM 1619 C CA . GLY A 1 213 ? 18.289 -2.902 -3.648 1.00 96.50 213 GLY A CA 1
ATOM 1620 C C . GLY A 1 213 ? 18.667 -2.411 -2.258 1.00 96.50 213 GLY A C 1
ATOM 1621 O O . GLY A 1 213 ? 19.500 -1.513 -2.130 1.00 96.50 213 GLY A O 1
ATOM 1622 N N . PHE A 1 214 ? 18.022 -2.956 -1.237 1.00 98.06 214 PHE A N 1
ATOM 1623 C CA . PHE A 1 214 ? 18.303 -2.667 0.166 1.00 98.06 214 PHE A CA 1
ATOM 1624 C C . PHE A 1 214 ? 17.515 -3.604 1.082 1.00 98.06 214 PHE A C 1
ATOM 1626 O O . PHE A 1 214 ? 16.468 -4.137 0.702 1.00 98.06 214 PHE A O 1
ATOM 1633 N N . GLU A 1 215 ? 17.961 -3.708 2.324 1.00 98.31 215 GLU A N 1
ATOM 1634 C CA . GLU A 1 215 ? 17.148 -4.196 3.429 1.00 98.31 215 GLU A CA 1
ATOM 1635 C C . GLU A 1 215 ? 16.461 -3.029 4.146 1.00 98.31 215 GLU A C 1
ATOM 1637 O O . GLU A 1 215 ? 16.962 -1.903 4.187 1.00 98.31 215 GLU A O 1
ATOM 1642 N N . VAL A 1 216 ? 15.276 -3.268 4.698 1.00 98.56 216 VAL A N 1
ATOM 1643 C CA . VAL A 1 216 ? 14.539 -2.255 5.454 1.00 98.56 216 VAL A CA 1
ATOM 1644 C C . VAL A 1 216 ? 13.771 -2.881 6.601 1.00 98.56 216 VAL A C 1
ATOM 1646 O O . VAL A 1 216 ? 13.088 -3.890 6.435 1.00 98.56 216 VAL A O 1
ATOM 1649 N N . SER A 1 217 ? 13.838 -2.236 7.758 1.00 98.56 217 SER A N 1
ATOM 1650 C CA . SER A 1 217 ? 13.006 -2.552 8.914 1.00 98.56 217 SER A CA 1
ATOM 1651 C C . SER A 1 217 ? 11.975 -1.445 9.114 1.00 98.56 217 SER A C 1
ATOM 1653 O O . SER A 1 217 ? 12.328 -0.273 9.233 1.00 98.56 217 SER A O 1
ATOM 1655 N N . VAL A 1 218 ? 10.691 -1.797 9.142 1.00 98.56 218 VAL A N 1
ATOM 1656 C CA . VAL A 1 218 ? 9.604 -0.843 9.388 1.00 98.56 218 VAL A CA 1
ATOM 1657 C C . VAL A 1 218 ? 9.170 -0.948 10.838 1.00 98.56 218 VAL A C 1
ATOM 1659 O O . VAL A 1 218 ? 8.814 -2.027 11.313 1.00 98.56 218 VAL A O 1
ATOM 1662 N N . TYR A 1 219 ? 9.144 0.187 11.527 1.00 98.50 219 TYR A N 1
ATOM 1663 C CA . TYR A 1 219 ? 8.705 0.291 12.910 1.00 98.50 219 TYR A CA 1
ATOM 1664 C C . TYR A 1 219 ? 7.462 1.159 13.027 1.00 98.50 219 TYR A C 1
ATOM 1666 O O . TYR A 1 219 ? 7.334 2.187 12.359 1.00 98.50 219 TYR A O 1
ATOM 1674 N N . ARG A 1 220 ? 6.577 0.781 13.946 1.00 98.06 220 ARG A N 1
ATOM 1675 C CA . ARG A 1 220 ? 5.521 1.647 14.458 1.00 98.06 220 ARG A CA 1
ATOM 1676 C C . ARG A 1 220 ? 5.911 2.15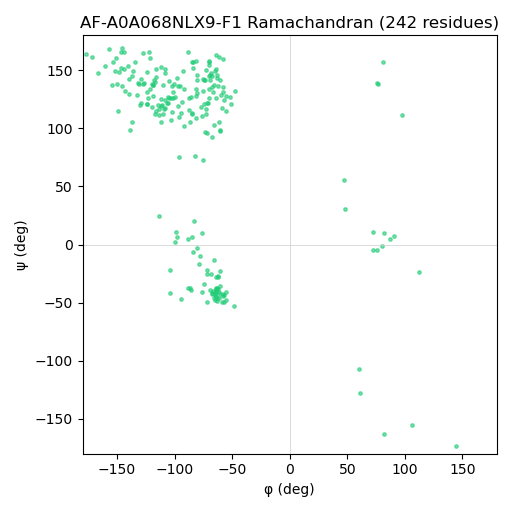4 15.838 1.00 98.06 220 ARG A C 1
ATOM 1678 O O . ARG A 1 220 ? 6.205 1.366 16.735 1.00 98.06 220 ARG A O 1
ATOM 1685 N N . ILE A 1 221 ? 5.894 3.469 16.006 1.00 97.81 221 ILE A N 1
ATOM 1686 C CA . ILE A 1 221 ? 6.172 4.142 17.272 1.00 97.81 221 ILE A CA 1
ATOM 1687 C C . ILE A 1 221 ? 4.843 4.647 17.827 1.00 97.81 221 ILE A C 1
ATOM 1689 O O . ILE A 1 221 ? 4.071 5.292 17.123 1.00 97.81 221 ILE A O 1
ATOM 1693 N N . THR A 1 222 ? 4.514 4.308 19.069 1.00 95.38 222 THR A N 1
ATOM 1694 C CA . THR A 1 222 ? 3.291 4.767 19.744 1.00 95.38 222 THR A CA 1
ATOM 1695 C C . THR A 1 222 ? 3.634 5.112 21.185 1.00 95.38 222 THR A C 1
ATOM 1697 O O . THR A 1 222 ? 3.758 4.232 22.040 1.00 95.38 222 THR A O 1
ATOM 1700 N N . GLY A 1 223 ? 3.839 6.404 21.444 1.00 93.75 223 GLY A N 1
ATOM 1701 C CA . GLY A 1 223 ? 4.378 6.872 22.719 1.00 93.75 223 GLY A CA 1
ATOM 1702 C C . GLY A 1 223 ? 5.779 6.281 22.942 1.00 93.75 223 GLY A C 1
ATOM 1703 O O . GLY A 1 223 ? 6.602 6.361 22.033 1.00 93.75 223 GLY A O 1
ATOM 1704 N N . PRO A 1 224 ? 6.063 5.643 24.092 1.00 94.56 224 PRO A N 1
ATOM 1705 C CA . PRO A 1 224 ? 7.371 5.040 24.359 1.00 94.56 224 PRO A CA 1
ATOM 1706 C C . PRO A 1 224 ? 7.584 3.683 23.663 1.00 94.56 224 PRO A C 1
ATOM 1708 O O . PRO A 1 224 ? 8.686 3.139 23.697 1.00 94.56 224 PRO A O 1
ATOM 1711 N N . ARG A 1 225 ? 6.542 3.089 23.063 1.00 96.19 225 ARG A N 1
ATOM 1712 C CA . ARG A 1 225 ? 6.630 1.761 22.446 1.00 96.19 225 ARG A CA 1
ATOM 1713 C C . ARG A 1 225 ? 7.138 1.868 21.011 1.00 96.19 225 ARG A C 1
ATOM 1715 O O . ARG A 1 225 ? 6.515 2.541 20.194 1.00 96.19 225 ARG A O 1
ATOM 1722 N N . ARG A 1 226 ? 8.192 1.112 20.693 1.00 97.19 226 ARG A N 1
ATOM 1723 C CA . ARG A 1 226 ? 8.667 0.849 19.326 1.00 97.19 226 ARG A CA 1
ATOM 1724 C C . ARG A 1 226 ? 8.383 -0.608 18.968 1.00 97.19 226 ARG A C 1
ATOM 1726 O O . ARG A 1 226 ? 8.890 -1.520 19.612 1.00 97.19 226 ARG A O 1
ATOM 1733 N N . GLU A 1 227 ? 7.546 -0.824 17.965 1.00 97.56 227 GLU A N 1
ATOM 1734 C CA . GLU A 1 227 ? 7.116 -2.140 17.492 1.00 97.56 227 GLU A CA 1
ATOM 1735 C C . GLU A 1 227 ? 7.687 -2.397 16.097 1.00 97.56 227 GLU A C 1
ATOM 1737 O O . GLU A 1 227 ? 7.469 -1.594 15.193 1.00 97.56 227 GLU A O 1
ATOM 1742 N N . LEU A 1 228 ? 8.399 -3.511 15.913 1.00 98.06 228 LEU A N 1
ATOM 1743 C CA . LEU A 1 228 ? 8.801 -3.970 14.585 1.00 98.06 228 LEU A CA 1
ATOM 1744 C C . LEU A 1 228 ? 7.566 -4.501 13.844 1.00 98.06 228 LEU A C 1
ATOM 1746 O O . LEU A 1 228 ? 6.899 -5.413 14.326 1.00 98.06 228 LEU A O 1
ATOM 1750 N N . ILE A 1 229 ? 7.270 -3.924 12.681 1.00 98.25 229 ILE A N 1
ATOM 1751 C CA . ILE A 1 229 ? 6.141 -4.303 11.821 1.00 98.25 229 ILE A CA 1
ATOM 1752 C C . ILE A 1 229 ? 6.587 -5.293 10.750 1.00 98.25 229 ILE A C 1
ATOM 1754 O O . ILE A 1 229 ? 5.911 -6.292 10.513 1.00 98.25 229 ILE A O 1
ATOM 1758 N N . SER A 1 230 ? 7.703 -5.007 10.086 1.00 98.12 230 SER A N 1
ATOM 1759 C CA . SER A 1 230 ? 8.278 -5.884 9.070 1.00 98.12 230 SER A CA 1
ATOM 1760 C C . SER A 1 230 ? 9.778 -5.674 8.953 1.00 98.12 230 SER A C 1
ATOM 1762 O O . SER A 1 230 ? 10.304 -4.612 9.287 1.00 98.12 230 SER A O 1
ATOM 1764 N N . HIS A 1 231 ? 10.449 -6.701 8.449 1.00 98.19 231 HIS A N 1
ATOM 1765 C CA . HIS A 1 231 ? 11.812 -6.628 7.955 1.00 98.19 231 HIS A CA 1
ATOM 1766 C C . HIS A 1 231 ? 11.819 -7.243 6.554 1.00 98.19 231 HIS A C 1
ATOM 1768 O O . HIS A 1 231 ? 11.394 -8.385 6.372 1.00 98.19 231 HIS A O 1
ATOM 1774 N N . ASP A 1 232 ? 12.237 -6.463 5.564 1.00 98.31 232 ASP A N 1
ATOM 1775 C CA . ASP A 1 232 ? 12.118 -6.785 4.148 1.00 98.31 232 ASP A CA 1
ATOM 1776 C C . ASP A 1 232 ? 13.456 -6.619 3.434 1.00 98.31 232 ASP A C 1
ATOM 1778 O O . ASP A 1 232 ? 14.172 -5.649 3.659 1.00 98.31 232 ASP A O 1
ATOM 1782 N N . ASN A 1 233 ? 13.737 -7.514 2.488 1.00 97.75 233 ASN A N 1
ATOM 1783 C CA . ASN A 1 233 ? 14.861 -7.388 1.564 1.00 97.75 233 ASN A CA 1
ATOM 1784 C C . ASN A 1 233 ? 14.345 -7.138 0.141 1.00 97.75 233 ASN A C 1
ATOM 1786 O O . ASN A 1 233 ? 13.641 -7.977 -0.426 1.00 97.75 233 ASN A O 1
ATOM 1790 N N . TYR A 1 234 ? 14.708 -6.008 -0.457 1.00 97.00 234 TYR A N 1
ATOM 1791 C CA . TYR A 1 234 ? 14.445 -5.704 -1.858 1.00 97.00 234 TYR A CA 1
ATOM 1792 C C . TYR A 1 234 ? 15.728 -5.905 -2.674 1.00 97.00 234 TYR A C 1
ATOM 1794 O O . TYR A 1 234 ? 16.665 -5.126 -2.512 1.00 97.00 234 TYR A O 1
ATOM 1802 N N . PRO A 1 235 ? 15.783 -6.880 -3.601 1.00 95.44 235 PRO A N 1
ATOM 1803 C CA . PRO A 1 235 ? 16.946 -7.055 -4.461 1.00 95.44 235 PRO A CA 1
ATOM 1804 C C . PRO A 1 235 ? 17.154 -5.851 -5.383 1.00 95.44 235 PRO A C 1
ATOM 1806 O O . PRO A 1 235 ? 16.189 -5.208 -5.818 1.00 95.44 235 PRO A O 1
ATOM 1809 N N . ALA A 1 236 ? 18.411 -5.606 -5.753 1.00 94.75 236 ALA A N 1
ATOM 1810 C CA . ALA A 1 236 ? 18.730 -4.639 -6.790 1.00 94.75 236 ALA A CA 1
ATOM 1811 C C . ALA A 1 236 ? 18.119 -5.067 -8.132 1.00 94.75 236 ALA A C 1
ATOM 1813 O O . ALA A 1 236 ? 18.147 -6.231 -8.538 1.00 94.75 236 ALA A O 1
ATOM 1814 N N . MET A 1 237 ? 17.533 -4.103 -8.832 1.00 92.12 237 MET A N 1
ATOM 1815 C CA . MET A 1 237 ? 17.070 -4.264 -10.199 1.00 92.12 237 MET A CA 1
ATOM 1816 C C . MET A 1 237 ? 18.182 -3.778 -11.119 1.00 92.12 237 MET A C 1
ATOM 1818 O O . MET A 1 237 ? 18.466 -2.584 -11.157 1.00 92.12 237 MET A O 1
ATOM 1822 N N . ASN A 1 238 ? 18.791 -4.674 -11.887 1.00 92.44 238 ASN A N 1
ATOM 1823 C CA . ASN A 1 238 ? 19.882 -4.289 -12.775 1.00 92.44 238 ASN A CA 1
ATOM 1824 C C . ASN A 1 238 ? 19.397 -3.441 -13.956 1.00 92.44 238 ASN A C 1
ATOM 1826 O O . ASN A 1 238 ? 18.304 -3.632 -14.503 1.00 92.44 238 ASN A O 1
ATOM 1830 N N . ARG A 1 239 ? 20.242 -2.499 -14.368 1.00 91.75 239 ARG A N 1
ATOM 1831 C CA . ARG A 1 239 ? 20.049 -1.704 -15.576 1.00 91.75 239 ARG A CA 1
ATOM 1832 C C . ARG A 1 239 ? 20.371 -2.571 -16.788 1.00 91.75 239 ARG A C 1
ATOM 1834 O O . ARG A 1 239 ? 21.419 -3.203 -16.842 1.00 91.75 239 ARG A O 1
ATOM 1841 N N . VAL A 1 240 ? 19.495 -2.570 -17.789 1.00 89.94 240 VAL A N 1
ATOM 1842 C CA . VAL A 1 240 ? 19.686 -3.331 -19.031 1.00 89.94 240 VAL A CA 1
ATOM 1843 C C . VAL A 1 240 ? 19.616 -2.383 -20.216 1.00 89.94 240 VAL A C 1
ATOM 1845 O O . VAL A 1 240 ? 18.599 -1.719 -20.435 1.00 89.94 240 VAL A O 1
ATOM 1848 N N . VAL A 1 241 ? 20.691 -2.337 -20.997 1.00 91.50 241 VAL A N 1
ATOM 1849 C CA . VAL A 1 241 ? 20.800 -1.561 -22.233 1.00 91.50 241 VAL A CA 1
ATOM 1850 C C . VAL A 1 241 ? 20.944 -2.525 -23.400 1.00 91.50 241 VAL A C 1
ATOM 1852 O O . VAL A 1 241 ? 21.886 -3.298 -23.461 1.00 91.50 241 VAL A O 1
ATOM 1855 N N . GLU A 1 242 ? 20.009 -2.478 -24.334 1.00 92.06 242 GLU A N 1
ATOM 1856 C CA . GLU A 1 242 ? 20.071 -3.227 -25.586 1.00 92.06 242 GLU A CA 1
ATOM 1857 C C . GLU A 1 242 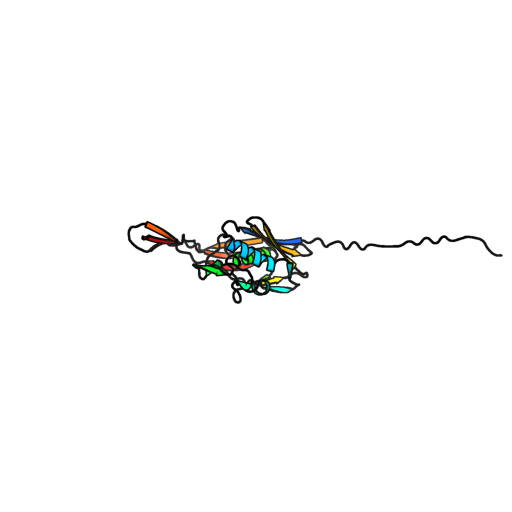? 20.744 -2.361 -26.659 1.00 92.06 242 GLU A C 1
ATOM 1859 O O . GLU A 1 242 ? 20.397 -1.189 -26.807 1.00 92.06 242 GLU A O 1
ATOM 1864 N N . VAL A 1 243 ? 21.689 -2.920 -27.405 1.00 92.06 243 VAL A N 1
ATOM 1865 C CA . VAL A 1 243 ? 22.336 -2.308 -28.569 1.00 92.06 243 VAL A CA 1
ATOM 1866 C C . VAL A 1 243 ? 21.884 -3.075 -29.801 1.00 92.06 243 VAL A C 1
ATOM 1868 O O . VAL A 1 243 ? 22.069 -4.291 -29.878 1.00 92.06 243 VAL A O 1
ATOM 1871 N N . ARG A 1 244 ? 21.243 -2.368 -30.730 1.00 84.62 244 ARG A N 1
ATOM 1872 C CA . ARG A 1 244 ? 20.779 -2.912 -32.007 1.00 84.62 244 ARG A CA 1
ATOM 1873 C C . ARG A 1 244 ? 21.531 -2.306 -33.171 1.00 84.62 244 ARG A C 1
ATOM 1875 O O . ARG A 1 244 ? 21.798 -1.082 -33.103 1.00 84.62 244 ARG A O 1
#

Sequence (244 aa):
MRAWSAVFAMLAVAGGGLAICAVPREATLGAYSTSLAERSTSQRHNAQLSLSRLVGAEIPTGATFSFNQRVGTFSRDQGYRKAPVSYNGQLIDDWGGGVCQTSTTLYNAALLAGMRIVERNRHRFQPSYVPPGRDAAVAFSNIDLRFTNPYSYPVRIEGTIAGSRLEIRFVAPQAPAIRPEVVSDVHDVQSPETFVLGAPSGRRRVRNTGKSGFEVSVYRITGPRRELISHDNYPAMNRVVEVR

Nearest PDB structures (foldseek):
  6oh1-assembly1_A  TM=5.951E-01  e=2.903E-04  Streptococcus pneumoniae
  4fzq-assembly1_F  TM=4.824E-01  e=2.170E-04  Streptococcus suis 98HAH33
  8deo-assembly2_B  TM=3.336E-01  e=2.903E-04  Staphylococcus epidermidis RP62A
  4wve-assembly2_B  TM=3.874E-01  e=4.483E-03  Staphylococcus aureus subsp. aureus NCTC 8325
  5e27-assembly2_B  TM=2.396E-01  e=5.659E-03  Mycobacterium tuberculosis

Organism: NCBI:txid661478

Solvent-accessible surface area (backbone atoms only — not comparable to full-atom values): 13544 Å² total; per-residue (Å²): 136,88,86,82,87,82,90,80,85,88,79,87,80,82,83,78,77,76,78,76,75,73,76,73,66,70,23,71,40,15,59,28,71,32,68,42,71,95,47,52,72,39,20,49,51,18,22,52,55,45,45,63,49,44,44,74,41,71,36,47,53,69,33,70,48,47,48,43,80,56,54,49,70,56,35,65,94,73,69,31,35,63,20,68,31,80,53,97,74,40,78,43,78,35,54,26,8,37,35,43,57,44,45,15,25,46,50,44,7,35,50,29,38,63,36,44,78,75,39,74,34,69,55,66,50,81,63,91,70,48,64,72,76,50,55,26,35,59,42,75,93,82,40,43,44,25,34,25,33,81,45,98,52,54,38,32,34,42,63,50,74,60,95,45,33,42,36,26,33,32,35,23,72,57,62,63,96,61,69,39,46,78,49,61,50,77,44,76,74,35,78,44,52,80,46,79,46,71,53,100,66,62,57,75,42,78,77,34,88,44,41,66,12,30,34,26,38,27,33,40,35,47,80,93,46,77,41,85,74,49,75,45,76,27,61,49,37,52,17,30,34,36,23,84

Mean predicted aligned error: 7.9 Å

Secondary structure (DSSP, 8-state):
--------------------------EEEEEEEEE-TT--HHHHHHHHHHHHHHTT-EE-TTPEEEHHHHH---STTTT--EEEEEETTEEEEEETTTHHHHHHHHHHHHHHTT-EEEE-B--SS--TTS-TT---B-BTTTB--EEE--SSS-EEEEEEEETTEEEEEEEESS--SS--EEEEEEEEEEPPPEEEEE-SSS-EEEEE--B-EEEEEEEEEETTEEEEEEEEEE--B-EEEEE-

Foldseek 3Di:
DDDDDDDDDDDDDDPPPPPPPDPQDKDFLFKFKWFQPVPDPLLVQLLQLLQVLQAFDKAFAFHKDKSCVSRDAQDVVSVHDWDFDQDPNDTDTDGSNNNQVNLLRVQRQCLQSVWAWPFFDDGLAHDPRDDPPSTGDDDPPPGITMTTHNDNGMKGWHWDCDPGMTMITIMTSDYDPWGKDKDKDKADKAFAAEAEAEDPAADKDWPAQKDIWTWIWMWIDTPPDTHTPDIDTHHTGHTYIYGD